Protein AF-A0A134AKA4-F1 (afdb_monomer_lite)

Sequence (185 aa):
TNGDRAFVDNQSTFVVGEGSNLHVGTVENTGAVIGKEGNSTFKIDTYAGKDIQNYDTMTTTGGSIGASLGGKPGITNVGFNQDSRDKQGITRNTVVGDVEITKTEGSPINRDLEKANEVTKDTHRSTNINVESQTIEYATNPGKLKEDIGKAKKEISDVTTAIKESINDRGDDNRNFFGQLREVR

Structure (mmCIF, N/CA/C/O backbone):
data_AF-A0A134AKA4-F1
#
_entry.id   AF-A0A134AKA4-F1
#
loop_
_atom_site.group_PDB
_atom_site.id
_atom_site.type_symbol
_atom_site.label_atom_id
_atom_site.label_alt_id
_atom_site.label_comp_id
_atom_site.label_asym_id
_atom_site.label_entity_id
_atom_site.label_seq_id
_atom_site.pdbx_PDB_ins_code
_atom_site.Cartn_x
_atom_site.Cartn_y
_atom_site.Cartn_z
_atom_site.occupancy
_atom_site.B_iso_or_equiv
_atom_site.auth_seq_id
_atom_site.auth_comp_id
_atom_site.auth_asym_id
_atom_site.auth_atom_id
_atom_site.pdbx_PDB_model_num
ATOM 1 N N . THR A 1 1 ? -19.487 3.075 3.354 1.00 38.50 1 THR A N 1
ATOM 2 C CA . THR A 1 1 ? -19.568 2.438 2.023 1.00 38.50 1 THR A CA 1
ATOM 3 C C . THR A 1 1 ? -18.434 1.438 1.951 1.00 38.50 1 THR A C 1
ATOM 5 O O . THR A 1 1 ? -17.294 1.875 1.969 1.00 38.50 1 THR A O 1
ATOM 8 N N . ASN A 1 2 ? -18.709 0.129 1.966 1.00 36.03 2 ASN A N 1
ATOM 9 C CA . ASN A 1 2 ? -17.683 -0.897 1.719 1.00 36.03 2 ASN A CA 1
ATOM 10 C C . ASN A 1 2 ? -17.416 -0.929 0.214 1.00 36.03 2 ASN A C 1
ATOM 12 O O . ASN A 1 2 ? -18.020 -1.707 -0.515 1.00 36.03 2 ASN A O 1
ATOM 16 N N . GLY A 1 3 ? -16.627 0.031 -0.259 1.00 37.78 3 GLY A N 1
ATOM 17 C CA . GLY A 1 3 ? -16.195 0.074 -1.646 1.00 37.78 3 GLY A CA 1
ATOM 18 C C . GLY A 1 3 ? -14.912 -0.726 -1.791 1.00 37.78 3 GLY A C 1
ATOM 19 O O . GLY A 1 3 ? -13.882 -0.296 -1.278 1.00 37.78 3 GLY A O 1
ATOM 20 N N . ASP A 1 4 ? -14.968 -1.841 -2.516 1.00 42.38 4 ASP A N 1
ATOM 21 C CA . ASP A 1 4 ? -13.785 -2.470 -3.103 1.00 42.38 4 ASP A CA 1
ATOM 22 C C . ASP A 1 4 ? -13.216 -1.518 -4.163 1.00 42.38 4 ASP A C 1
ATOM 24 O O . ASP A 1 4 ? -13.541 -1.588 -5.348 1.00 42.38 4 ASP A O 1
ATOM 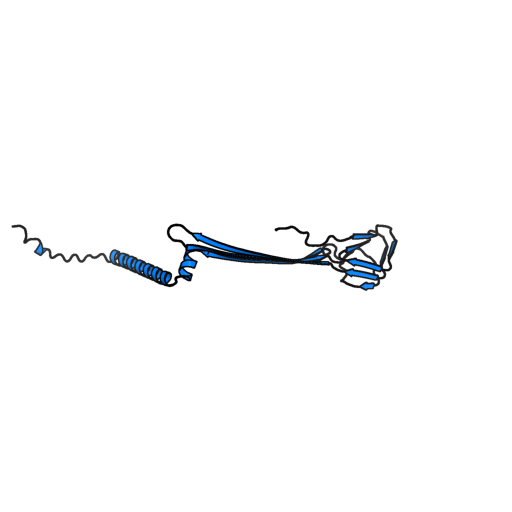28 N N . ARG A 1 5 ? -12.407 -0.551 -3.726 1.00 50.97 5 ARG A N 1
ATOM 29 C CA . ARG A 1 5 ? -11.548 0.219 -4.624 1.00 50.97 5 ARG A CA 1
ATOM 30 C C . ARG A 1 5 ? -10.244 -0.548 -4.787 1.00 50.97 5 ARG A C 1
ATOM 32 O O . ARG A 1 5 ? -9.641 -0.956 -3.794 1.00 50.97 5 ARG A O 1
ATOM 39 N N . ALA A 1 6 ? -9.818 -0.745 -6.034 1.00 52.16 6 ALA A N 1
ATOM 40 C CA . ALA A 1 6 ? -8.478 -1.229 -6.330 1.00 52.16 6 ALA A CA 1
ATOM 41 C C . ALA A 1 6 ? -7.480 -0.313 -5.608 1.00 52.16 6 ALA A C 1
ATOM 43 O O . ALA A 1 6 ? -7.445 0.893 -5.831 1.00 52.16 6 ALA A O 1
ATOM 44 N N . PHE A 1 7 ? -6.762 -0.884 -4.648 1.00 55.44 7 PHE A N 1
ATOM 45 C CA . PHE A 1 7 ? -5.952 -0.137 -3.689 1.00 55.44 7 PHE A CA 1
ATOM 46 C C . PHE A 1 7 ? -4.511 0.107 -4.195 1.00 55.44 7 PHE A C 1
ATOM 48 O O . PHE A 1 7 ? -3.676 0.707 -3.526 1.00 55.44 7 PHE A O 1
ATOM 55 N N . VAL A 1 8 ? -4.230 -0.360 -5.407 1.00 57.66 8 VAL A N 1
ATOM 56 C CA . VAL A 1 8 ? -2.971 -0.217 -6.140 1.00 57.66 8 VAL A CA 1
ATOM 57 C C . VAL A 1 8 ? -3.346 0.241 -7.548 1.00 57.66 8 VAL A C 1
ATOM 59 O O . VAL A 1 8 ? -4.330 -0.257 -8.103 1.00 57.66 8 VAL A O 1
ATOM 62 N N . ASP A 1 9 ? -2.633 1.235 -8.079 1.00 62.75 9 ASP A N 1
ATOM 63 C CA . ASP A 1 9 ? -2.958 1.842 -9.373 1.00 62.75 9 ASP A CA 1
ATOM 64 C C . ASP A 1 9 ? -2.606 0.902 -10.535 1.00 62.75 9 ASP A C 1
ATOM 66 O O . ASP A 1 9 ? -1.676 0.094 -10.461 1.00 62.75 9 ASP A O 1
ATOM 70 N N . ASN A 1 10 ? -3.355 1.008 -11.637 1.00 66.19 10 ASN A N 1
ATOM 71 C CA . ASN A 1 10 ? -3.067 0.241 -12.847 1.00 66.19 10 ASN A CA 1
ATOM 72 C C . ASN A 1 10 ? -1.738 0.700 -13.454 1.00 66.19 10 ASN A C 1
ATOM 74 O O . ASN A 1 10 ? -1.578 1.864 -13.826 1.00 66.19 10 ASN A O 1
ATOM 78 N N . GLN A 1 11 ? -0.799 -0.232 -13.597 1.00 72.75 11 GLN A N 1
ATOM 79 C CA . GLN A 1 11 ? 0.510 0.059 -14.166 1.00 72.75 11 GLN A CA 1
ATOM 80 C C . GLN A 1 11 ? 0.417 0.223 -15.678 1.00 72.75 11 GLN A C 1
ATOM 82 O O . GLN A 1 11 ? -0.211 -0.577 -16.370 1.00 72.75 11 GLN A O 1
ATOM 87 N N . SER A 1 12 ? 1.105 1.233 -16.205 1.00 82.50 12 SER A N 1
ATOM 88 C CA . SER A 1 12 ? 1.444 1.239 -17.627 1.00 82.50 12 SER A CA 1
ATOM 89 C C . SER A 1 12 ? 2.566 0.235 -17.871 1.00 82.50 12 SER A C 1
ATOM 91 O O . SER A 1 12 ? 3.504 0.157 -17.079 1.00 82.50 12 SER A O 1
ATOM 93 N N . THR A 1 13 ? 2.495 -0.513 -18.968 1.00 88.88 13 THR A N 1
ATOM 94 C CA . THR A 1 13 ? 3.528 -1.481 -19.344 1.00 88.88 13 THR A CA 1
ATOM 95 C C . THR A 1 13 ? 4.097 -1.132 -20.711 1.00 88.88 13 THR A C 1
ATOM 97 O O . THR A 1 13 ? 3.347 -0.922 -21.661 1.00 88.88 13 THR A O 1
ATOM 100 N N . PHE A 1 14 ? 5.424 -1.078 -20.813 1.00 92.06 14 PHE A N 1
ATOM 101 C CA . PHE A 1 14 ? 6.139 -0.905 -22.072 1.00 92.06 14 PHE A CA 1
ATOM 102 C C . PHE A 1 14 ? 7.182 -2.008 -22.224 1.00 92.06 14 PHE A C 1
ATOM 104 O O . PHE A 1 14 ? 8.122 -2.090 -21.435 1.00 92.06 14 PHE A O 1
ATOM 111 N N . VAL A 1 15 ? 7.019 -2.852 -23.240 1.00 92.69 15 VAL A N 1
ATOM 112 C CA . VAL A 1 15 ? 7.915 -3.982 -23.491 1.00 92.69 15 VAL A CA 1
ATOM 113 C C . VAL A 1 15 ? 8.423 -3.929 -24.922 1.00 92.69 15 VAL A C 1
ATOM 115 O O . VAL A 1 15 ? 7.646 -3.814 -25.869 1.00 92.69 15 VAL A O 1
ATOM 118 N N . VAL A 1 16 ? 9.743 -4.017 -25.071 1.00 93.44 16 VAL A N 1
ATOM 119 C CA . VAL A 1 16 ? 10.403 -4.178 -26.367 1.00 93.44 16 VAL A CA 1
ATOM 120 C C . VAL A 1 16 ? 10.327 -5.647 -26.773 1.00 93.44 16 VAL A C 1
ATOM 122 O O . VAL A 1 16 ? 10.866 -6.510 -26.084 1.00 93.44 16 VAL A O 1
ATOM 125 N N . GLY A 1 17 ? 9.635 -5.926 -27.878 1.00 91.69 17 GLY A N 1
ATOM 126 C CA . GLY A 1 17 ? 9.415 -7.289 -28.363 1.00 91.69 17 GLY A CA 1
ATOM 127 C C . GLY A 1 17 ? 10.676 -7.956 -28.918 1.00 91.69 17 GLY A C 1
ATOM 128 O O . GLY A 1 17 ? 11.659 -7.293 -29.255 1.00 91.69 17 GLY A O 1
ATOM 129 N N . GLU A 1 18 ? 10.624 -9.279 -29.053 1.00 92.50 18 GLU A N 1
ATOM 130 C CA . GLU A 1 18 ? 11.721 -10.110 -29.562 1.00 92.50 18 GLU A CA 1
ATOM 131 C C . GLU A 1 18 ? 12.301 -9.605 -30.898 1.00 92.50 18 GLU A C 1
ATOM 133 O O . GLU A 1 18 ? 11.594 -9.052 -31.742 1.00 92.50 18 GLU A O 1
ATOM 138 N N . GLY A 1 19 ? 13.618 -9.757 -31.083 1.00 89.88 19 GLY A N 1
ATOM 139 C CA . GLY A 1 19 ? 14.335 -9.331 -32.291 1.00 89.88 19 GLY A CA 1
ATOM 140 C C . GLY A 1 19 ? 14.455 -7.815 -32.482 1.00 89.88 19 GLY A C 1
ATOM 141 O O . GLY A 1 19 ? 15.121 -7.369 -33.418 1.00 89.88 19 GLY A O 1
ATOM 142 N N . SER A 1 20 ? 13.840 -7.014 -31.609 1.00 93.50 20 SER A N 1
ATOM 143 C CA . SER A 1 20 ? 13.882 -5.555 -31.697 1.00 93.50 20 SER A CA 1
ATOM 144 C C . SER A 1 20 ? 15.178 -4.986 -31.131 1.00 93.50 20 SER A C 1
ATOM 146 O O . SER A 1 20 ? 15.799 -5.557 -30.237 1.00 93.50 20 SER A O 1
ATOM 148 N N . ASN A 1 21 ? 15.560 -3.813 -31.629 1.00 94.50 21 ASN A N 1
ATOM 149 C CA . ASN A 1 21 ? 16.669 -3.035 -31.096 1.00 94.50 21 ASN A CA 1
ATOM 150 C C . ASN A 1 21 ? 16.185 -1.614 -30.846 1.00 94.50 21 ASN A C 1
ATOM 152 O O . ASN A 1 21 ? 15.852 -0.898 -31.791 1.00 94.50 21 ASN A O 1
ATOM 156 N N . LEU A 1 22 ? 16.124 -1.223 -29.578 1.00 96.00 22 LEU A N 1
ATOM 157 C CA . LEU A 1 22 ? 15.659 0.092 -29.173 1.00 96.00 22 LEU A CA 1
ATOM 158 C C . LEU A 1 22 ? 16.688 0.756 -28.262 1.00 96.00 22 LEU A C 1
ATOM 160 O O . LEU A 1 22 ? 17.101 0.201 -27.246 1.00 96.00 22 LEU A O 1
ATOM 164 N N . HIS A 1 23 ? 17.066 1.978 -28.613 1.00 97.06 23 HIS A N 1
ATOM 165 C CA . HIS A 1 23 ? 17.865 2.853 -27.766 1.00 97.06 23 HIS A CA 1
ATOM 166 C C . HIS A 1 23 ? 17.084 4.143 -27.555 1.00 97.06 23 HIS A C 1
ATOM 168 O O . HIS A 1 23 ? 16.668 4.790 -28.516 1.00 97.06 23 HIS A O 1
ATOM 174 N N . VAL A 1 24 ? 16.847 4.482 -26.293 1.00 96.19 24 VAL A N 1
ATOM 175 C CA . VAL A 1 24 ? 16.126 5.683 -25.882 1.00 96.19 24 VAL A CA 1
ATOM 176 C C . VAL A 1 24 ? 17.049 6.552 -25.035 1.00 96.19 24 VAL A C 1
ATOM 178 O O . VAL A 1 24 ? 17.712 6.055 -24.129 1.00 96.19 24 VAL A O 1
ATOM 181 N N . GLY A 1 25 ? 17.065 7.859 -25.302 1.00 97.38 25 GLY A N 1
ATOM 182 C CA . GLY A 1 25 ? 17.821 8.812 -24.486 1.00 97.38 25 GLY A CA 1
ATOM 183 C C . GLY A 1 25 ? 17.257 8.909 -23.067 1.00 97.38 25 GLY A C 1
ATOM 184 O O . GLY A 1 25 ? 17.924 8.549 -22.103 1.00 97.38 25 GLY A O 1
ATOM 185 N N . THR A 1 26 ? 15.997 9.326 -22.932 1.00 95.50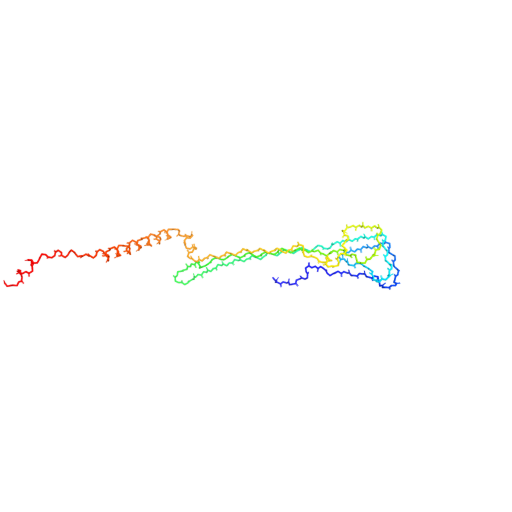 26 THR A N 1
ATOM 186 C CA . THR A 1 26 ? 15.359 9.493 -21.618 1.00 95.50 26 THR A CA 1
ATOM 187 C C . THR A 1 26 ? 14.026 8.767 -21.549 1.00 95.50 26 THR A C 1
ATOM 189 O O . THR A 1 26 ? 13.194 8.899 -22.446 1.00 95.50 26 THR A O 1
ATOM 192 N N . VAL A 1 27 ? 13.814 8.033 -20.460 1.00 94.25 27 VAL A N 1
ATOM 193 C CA . VAL A 1 27 ? 12.538 7.412 -20.110 1.00 94.25 27 VAL A CA 1
ATOM 194 C C . VAL A 1 27 ? 12.098 7.941 -18.754 1.00 94.25 27 VAL A C 1
ATOM 196 O O . VAL A 1 27 ? 12.756 7.684 -17.750 1.00 94.25 27 VAL A O 1
ATOM 199 N N . GLU A 1 28 ? 10.976 8.658 -18.726 1.00 93.88 28 GLU A N 1
ATOM 200 C CA . GLU A 1 28 ? 10.349 9.137 -17.494 1.00 93.88 28 GLU A CA 1
ATOM 201 C C . GLU A 1 28 ? 9.000 8.449 -17.301 1.00 93.88 28 GLU A C 1
ATOM 203 O O . GLU A 1 28 ? 8.174 8.420 -18.216 1.00 93.88 28 GLU A O 1
ATOM 208 N N . ASN A 1 29 ? 8.766 7.874 -16.124 1.00 89.75 29 ASN A N 1
ATOM 209 C CA . ASN A 1 29 ? 7.521 7.169 -15.841 1.00 89.75 29 ASN A CA 1
ATOM 210 C C . ASN A 1 29 ? 7.124 7.239 -14.361 1.00 89.75 29 ASN A C 1
ATOM 212 O O . ASN A 1 29 ? 7.873 7.672 -13.484 1.00 89.75 29 ASN A O 1
ATOM 216 N N . THR A 1 30 ? 5.890 6.837 -14.072 1.00 89.38 30 THR A N 1
ATOM 217 C CA . THR A 1 30 ? 5.345 6.789 -12.713 1.00 89.38 30 THR A CA 1
ATOM 218 C C . THR A 1 30 ? 4.513 5.519 -12.569 1.00 89.38 30 THR A C 1
ATOM 220 O O . THR A 1 30 ? 3.572 5.318 -13.330 1.00 89.38 30 THR A O 1
ATOM 223 N N . GLY A 1 31 ? 4.910 4.631 -11.655 1.00 85.31 31 GLY A N 1
ATOM 224 C CA . GLY A 1 31 ? 4.227 3.368 -11.375 1.00 85.31 31 GLY A CA 1
ATOM 225 C C . GLY A 1 31 ? 4.117 2.416 -12.571 1.00 85.31 31 GLY A C 1
ATOM 226 O O . GLY A 1 31 ? 3.102 1.746 -12.719 1.00 85.31 31 GLY A O 1
ATOM 227 N N . ALA A 1 32 ? 5.121 2.369 -13.449 1.00 90.88 32 ALA A N 1
ATOM 228 C CA . ALA A 1 32 ? 5.071 1.587 -14.686 1.00 90.88 32 ALA A CA 1
ATOM 229 C C . ALA A 1 32 ? 6.051 0.406 -14.695 1.00 90.88 32 ALA A C 1
ATOM 231 O O . ALA A 1 32 ? 7.068 0.416 -13.997 1.00 90.88 32 ALA A O 1
ATOM 232 N N . VAL A 1 33 ? 5.749 -0.588 -15.532 1.00 93.62 33 VAL A N 1
ATOM 233 C CA . VAL A 1 33 ? 6.617 -1.727 -15.842 1.00 93.62 33 VAL A CA 1
ATOM 234 C C . VAL A 1 33 ? 7.280 -1.491 -17.196 1.00 93.62 33 VAL A C 1
ATOM 236 O O . VAL A 1 33 ? 6.595 -1.288 -18.196 1.00 93.62 33 VAL A O 1
ATOM 239 N N . ILE A 1 34 ? 8.606 -1.527 -17.249 1.00 94.88 34 ILE A N 1
ATOM 240 C CA . ILE A 1 34 ? 9.384 -1.377 -18.481 1.00 94.88 34 ILE A CA 1
ATOM 241 C C . ILE A 1 34 ? 10.243 -2.614 -18.691 1.00 94.88 34 ILE A C 1
ATOM 243 O O . ILE A 1 34 ? 10.827 -3.130 -17.748 1.00 94.88 34 ILE A O 1
ATOM 247 N N . GLY A 1 35 ? 10.336 -3.126 -19.910 1.00 94.75 35 GLY A N 1
ATOM 248 C CA . GLY A 1 35 ? 11.129 -4.325 -20.122 1.00 94.75 35 GLY A CA 1
ATOM 249 C C . GLY A 1 35 ? 11.405 -4.673 -21.563 1.00 94.75 35 GLY A C 1
ATOM 250 O O . GLY A 1 35 ? 11.094 -3.917 -22.485 1.00 94.75 35 GLY A O 1
ATOM 251 N N . LYS A 1 36 ? 12.011 -5.841 -21.738 1.00 94.62 36 LYS A N 1
ATOM 252 C CA . LYS A 1 36 ? 12.271 -6.426 -23.046 1.00 94.62 36 LYS A CA 1
ATOM 253 C C . LYS A 1 36 ? 12.045 -7.932 -23.031 1.00 94.62 36 LYS A C 1
ATOM 255 O O . LYS A 1 36 ? 12.203 -8.571 -21.992 1.00 94.62 36 LYS A O 1
ATOM 260 N N . GLU A 1 37 ? 11.719 -8.478 -24.193 1.00 92.00 37 GLU A N 1
ATOM 261 C CA . GLU A 1 37 ? 11.483 -9.903 -24.410 1.00 92.00 37 GLU A CA 1
ATOM 262 C C . GLU A 1 37 ? 12.487 -10.504 -25.395 1.00 92.00 37 GLU A C 1
ATOM 264 O O . GLU A 1 37 ? 13.001 -9.834 -26.296 1.00 92.00 37 GLU A O 1
ATOM 269 N N . GLY A 1 38 ? 12.752 -11.800 -25.228 1.00 90.62 38 GLY A N 1
ATOM 270 C CA . GLY A 1 38 ? 13.620 -12.567 -26.115 1.00 90.62 38 GLY A CA 1
ATOM 271 C C . GLY A 1 38 ? 15.030 -11.982 -26.247 1.00 90.62 38 GLY A C 1
ATOM 272 O O . GLY A 1 38 ? 15.606 -11.435 -25.306 1.00 90.62 38 GLY A O 1
ATOM 273 N N . ASN A 1 39 ? 15.593 -12.096 -27.445 1.00 89.81 39 ASN A N 1
ATOM 274 C CA . ASN A 1 39 ? 16.946 -11.641 -27.779 1.00 89.81 39 ASN A CA 1
ATOM 275 C C . ASN A 1 39 ? 17.039 -10.146 -28.143 1.00 89.81 39 ASN A C 1
ATOM 277 O O . ASN A 1 39 ? 18.027 -9.723 -28.744 1.00 89.81 39 ASN A O 1
ATOM 281 N N . SER A 1 40 ? 16.012 -9.356 -27.827 1.00 92.81 40 SER A N 1
ATOM 282 C CA . SER A 1 40 ? 15.989 -7.930 -28.142 1.00 92.81 40 SER A CA 1
ATOM 283 C C . SER A 1 40 ? 17.067 -7.151 -27.384 1.00 92.81 40 SER A C 1
ATOM 285 O O . SER A 1 40 ? 17.541 -7.572 -26.321 1.00 92.81 40 SER A O 1
ATOM 287 N N . THR A 1 41 ? 17.436 -5.986 -27.917 1.00 94.94 41 THR A N 1
ATOM 288 C CA . THR A 1 41 ? 18.239 -4.995 -27.198 1.00 94.94 41 THR A CA 1
ATOM 289 C C . THR A 1 41 ? 17.367 -3.817 -26.797 1.00 94.94 41 THR A C 1
ATOM 291 O O . THR A 1 41 ? 16.600 -3.278 -27.598 1.00 94.94 41 THR A O 1
ATOM 294 N N . PHE A 1 42 ? 17.483 -3.416 -25.535 1.00 97.19 42 PHE A N 1
ATOM 295 C CA . PHE A 1 42 ? 16.827 -2.225 -25.028 1.00 97.19 42 PHE A CA 1
ATOM 296 C C . PHE A 1 42 ? 17.799 -1.457 -24.141 1.00 97.19 42 PHE A C 1
ATOM 298 O O . PHE A 1 42 ? 18.179 -1.938 -23.072 1.00 97.19 42 PHE A O 1
ATOM 305 N N . LYS A 1 43 ? 18.217 -0.285 -24.622 1.00 97.56 43 LYS A N 1
ATOM 306 C CA . LYS A 1 43 ? 19.134 0.622 -23.934 1.00 97.56 43 LYS A CA 1
ATOM 307 C C . LYS A 1 43 ? 18.439 1.927 -23.579 1.00 97.56 43 LYS A C 1
ATOM 309 O O . LYS A 1 43 ? 17.721 2.490 -24.408 1.00 97.56 43 LYS A O 1
ATOM 314 N N . ILE A 1 44 ? 18.683 2.412 -22.371 1.00 97.62 44 ILE A N 1
ATOM 315 C CA . ILE A 1 44 ? 18.172 3.681 -21.860 1.00 97.62 44 ILE A CA 1
ATOM 316 C C . ILE A 1 44 ? 19.349 4.474 -21.289 1.00 97.62 44 ILE A C 1
ATOM 318 O O . ILE A 1 44 ? 20.020 4.004 -20.366 1.00 97.62 44 ILE A O 1
ATOM 322 N N . ASP A 1 45 ? 19.594 5.686 -21.790 1.00 98.06 45 ASP A N 1
ATOM 323 C CA . ASP A 1 45 ? 20.680 6.507 -21.238 1.00 98.06 45 ASP A CA 1
ATOM 324 C C . ASP A 1 45 ? 20.303 7.040 -19.853 1.00 98.06 45 ASP A C 1
ATOM 326 O O . ASP A 1 45 ? 21.081 6.925 -18.908 1.00 98.06 45 ASP A O 1
ATOM 330 N N . THR A 1 46 ? 19.095 7.587 -19.711 1.00 97.06 46 THR A N 1
ATOM 331 C CA . THR A 1 46 ? 18.565 8.103 -18.444 1.00 97.06 46 THR A CA 1
ATOM 332 C C . THR A 1 46 ? 17.169 7.563 -18.167 1.00 97.06 46 THR A C 1
ATOM 334 O O . THR A 1 46 ? 16.230 7.795 -18.924 1.00 97.06 46 THR A O 1
ATOM 337 N N . TYR A 1 47 ? 17.020 6.863 -17.050 1.00 96.12 47 TYR A N 1
ATOM 338 C CA . TYR A 1 47 ? 15.743 6.376 -16.546 1.00 96.12 47 TYR A CA 1
ATOM 339 C C . TYR A 1 47 ? 15.340 7.167 -15.299 1.00 96.12 47 TYR A C 1
ATOM 341 O O . TYR A 1 47 ? 16.041 7.108 -14.289 1.00 96.12 47 TYR A O 1
ATOM 349 N N . ALA A 1 48 ? 14.212 7.872 -15.347 1.00 95.88 48 ALA A N 1
ATOM 350 C CA . ALA A 1 48 ? 13.659 8.626 -14.226 1.00 95.88 48 ALA A CA 1
ATOM 351 C C . ALA A 1 48 ? 12.290 8.057 -13.820 1.00 95.88 48 ALA A C 1
ATOM 353 O O . ALA A 1 48 ? 11.250 8.424 -14.371 1.00 95.88 48 ALA A O 1
ATOM 354 N N . GLY A 1 49 ? 12.297 7.139 -12.853 1.00 93.06 49 GLY A N 1
ATOM 355 C CA . GLY A 1 49 ? 11.089 6.469 -12.374 1.00 93.06 49 GLY A CA 1
ATOM 356 C C . GLY A 1 49 ? 10.567 7.043 -11.064 1.00 93.06 49 GLY A C 1
ATOM 357 O O . GLY A 1 49 ? 11.333 7.518 -10.224 1.00 93.06 49 GLY A O 1
ATOM 358 N N . LYS A 1 50 ? 9.249 6.999 -10.872 1.00 92.75 50 LYS A N 1
ATOM 359 C CA . LYS A 1 50 ? 8.604 7.308 -9.589 1.00 92.75 50 LYS A CA 1
ATOM 360 C C . LYS A 1 50 ? 7.658 6.191 -9.182 1.00 92.75 50 LYS A C 1
ATOM 362 O O . LYS A 1 50 ? 6.888 5.707 -10.010 1.00 92.75 50 LYS A O 1
ATOM 367 N N . ASP A 1 51 ? 7.668 5.843 -7.905 1.00 91.19 51 ASP A N 1
ATOM 368 C CA . ASP A 1 51 ? 6.643 4.982 -7.325 1.00 91.19 51 ASP A CA 1
ATOM 369 C C . ASP A 1 51 ? 5.345 5.777 -7.101 1.00 91.19 51 ASP A C 1
ATOM 371 O O . ASP A 1 51 ? 5.379 6.984 -6.842 1.00 91.19 51 ASP A O 1
ATOM 375 N N . ILE A 1 52 ? 4.197 5.100 -7.159 1.00 89.00 52 ILE A N 1
ATOM 376 C CA . ILE A 1 52 ? 2.916 5.655 -6.709 1.00 89.00 52 ILE A CA 1
ATOM 377 C C . ILE A 1 52 ? 2.608 5.071 -5.340 1.00 89.00 52 ILE A C 1
ATOM 379 O O . ILE A 1 52 ? 2.609 3.856 -5.169 1.00 89.00 52 ILE A O 1
ATOM 383 N N . GLN A 1 53 ? 2.341 5.931 -4.363 1.00 86.94 53 GLN A N 1
ATOM 384 C CA . GLN A 1 53 ? 1.967 5.510 -3.018 1.00 86.94 53 GLN A CA 1
ATOM 385 C C . GLN A 1 53 ? 0.484 5.801 -2.795 1.00 86.94 53 GLN A C 1
ATOM 387 O O . GLN A 1 53 ? 0.045 6.940 -2.950 1.00 86.94 53 GLN A O 1
ATOM 392 N N . ASN A 1 54 ? -0.273 4.774 -2.421 1.00 80.50 54 ASN A N 1
ATOM 393 C CA . ASN A 1 54 ? -1.691 4.867 -2.114 1.00 80.50 54 ASN A CA 1
ATOM 394 C C . ASN A 1 54 ? -1.899 4.715 -0.603 1.00 80.50 54 ASN A C 1
ATOM 396 O O . ASN A 1 54 ? -1.396 3.777 0.018 1.00 80.50 54 ASN A O 1
ATOM 400 N N . TYR A 1 55 ? -2.630 5.653 -0.011 1.00 82.19 55 TYR A N 1
ATOM 401 C CA . TYR A 1 55 ? -2.922 5.706 1.415 1.00 82.19 55 TYR A CA 1
ATOM 402 C C . TYR A 1 55 ? -4.434 5.821 1.594 1.00 82.19 55 TYR A C 1
ATOM 404 O O . TYR A 1 55 ? -5.026 6.808 1.162 1.00 82.19 55 TYR A O 1
ATOM 412 N N . ASP A 1 56 ? -5.048 4.843 2.259 1.00 72.94 56 ASP A N 1
ATOM 413 C CA . ASP A 1 56 ? -6.466 4.881 2.617 1.00 72.94 56 ASP A CA 1
ATOM 414 C C . ASP A 1 56 ? -6.626 4.623 4.115 1.00 72.94 56 ASP A C 1
ATOM 416 O O . ASP A 1 56 ? -6.220 3.584 4.637 1.00 72.94 56 ASP A O 1
ATOM 420 N N . THR A 1 57 ? -7.218 5.585 4.813 1.00 74.00 57 THR A N 1
ATOM 421 C CA . THR A 1 57 ? -7.573 5.471 6.228 1.00 74.00 57 THR A CA 1
ATOM 422 C C . THR A 1 57 ? -9.067 5.715 6.348 1.00 74.00 57 THR A C 1
ATOM 424 O O . THR A 1 57 ? -9.556 6.809 6.064 1.00 74.00 57 THR A O 1
ATOM 427 N N . MET A 1 58 ? -9.798 4.707 6.820 1.00 72.62 58 MET A N 1
ATOM 428 C CA . MET A 1 58 ? -11.236 4.779 7.055 1.00 72.62 58 MET A CA 1
ATOM 429 C C . MET A 1 58 ? -11.528 4.523 8.530 1.00 72.62 58 MET A C 1
ATOM 431 O O . MET A 1 58 ? -11.091 3.526 9.093 1.00 72.62 58 MET A O 1
ATOM 435 N N . THR A 1 59 ? -12.294 5.411 9.163 1.00 78.50 59 THR A N 1
ATOM 436 C CA . THR A 1 59 ? -12.790 5.224 10.534 1.00 78.50 59 THR A CA 1
ATOM 437 C C . THR A 1 59 ? -14.304 5.386 10.550 1.00 78.50 59 THR A C 1
ATOM 439 O O . THR A 1 59 ? -14.828 6.404 10.105 1.00 78.50 59 THR A O 1
ATOM 442 N N . THR A 1 60 ? -14.999 4.382 11.070 1.00 78.62 60 THR A N 1
ATOM 443 C CA . THR A 1 60 ? -16.443 4.360 11.298 1.00 78.62 60 THR A CA 1
ATOM 444 C C . THR A 1 60 ? -16.693 4.407 12.798 1.00 78.62 60 THR A C 1
ATOM 446 O O . THR A 1 60 ? -16.212 3.549 13.527 1.00 78.62 60 THR A O 1
ATOM 449 N N . THR A 1 61 ? -17.468 5.382 13.267 1.00 83.44 61 THR A N 1
ATOM 450 C CA . THR A 1 61 ? -17.882 5.470 14.673 1.00 83.44 61 THR A CA 1
ATOM 451 C C . THR A 1 61 ? -19.402 5.457 14.744 1.00 83.44 61 THR A C 1
ATOM 453 O O . THR A 1 61 ? -20.066 6.207 14.030 1.00 83.44 61 THR A O 1
ATOM 456 N N . GLY A 1 62 ? -19.955 4.612 15.606 1.00 80.88 62 GLY A N 1
ATOM 457 C CA . GLY A 1 62 ? -21.380 4.483 15.870 1.00 80.88 62 GLY A CA 1
ATOM 458 C C . GLY A 1 62 ? -21.655 4.460 17.369 1.00 80.88 62 GLY A C 1
ATOM 459 O O . GLY A 1 62 ? -20.886 3.911 18.151 1.00 80.88 62 GLY A O 1
ATOM 460 N N . GLY A 1 63 ? -22.769 5.059 17.772 1.00 84.00 63 GLY A N 1
ATOM 461 C CA . GLY A 1 63 ? -23.284 4.977 19.134 1.00 84.00 63 GLY A CA 1
ATOM 462 C C . GLY A 1 63 ? -24.746 4.558 19.113 1.00 84.00 63 GLY A C 1
ATOM 463 O O . GLY A 1 63 ? -25.472 4.882 18.172 1.00 84.00 63 GLY A O 1
ATOM 464 N N . SER A 1 64 ? -25.181 3.847 20.145 1.00 81.75 64 SER A N 1
ATOM 465 C CA . SER A 1 64 ? -26.575 3.456 20.336 1.00 81.75 64 SER A CA 1
ATOM 466 C C . SER A 1 64 ? -27.011 3.727 21.768 1.00 81.75 64 SER A C 1
ATOM 468 O O . SER A 1 64 ? -26.245 3.553 22.710 1.00 81.75 64 SER A O 1
ATOM 470 N N . ILE A 1 65 ? -28.262 4.141 21.937 1.00 82.19 65 ILE A N 1
ATOM 471 C CA . ILE A 1 65 ? -28.900 4.261 23.247 1.00 82.19 65 ILE A CA 1
ATOM 472 C C . ILE A 1 65 ? -30.249 3.560 23.145 1.00 82.19 65 ILE A C 1
ATOM 474 O O . ILE A 1 65 ? -31.093 3.945 22.336 1.00 82.19 65 ILE A O 1
ATOM 478 N N . GLY A 1 66 ? -30.445 2.525 23.953 1.00 81.25 66 GLY A N 1
ATOM 479 C CA . GLY A 1 66 ? -31.739 1.885 24.147 1.00 81.25 66 GLY A CA 1
ATOM 480 C C . GLY A 1 66 ? -32.490 2.549 25.294 1.00 81.25 66 GLY A C 1
ATOM 481 O O . GLY A 1 66 ? -31.913 2.774 26.358 1.00 81.25 66 GLY A O 1
ATOM 482 N N . ALA A 1 67 ? -33.776 2.839 25.105 1.00 80.50 67 ALA A N 1
ATOM 483 C CA . ALA A 1 67 ? -34.642 3.383 26.146 1.00 80.50 67 ALA A CA 1
ATOM 484 C C . ALA A 1 67 ? -35.999 2.668 26.161 1.00 80.50 67 ALA A C 1
ATOM 486 O O . ALA A 1 67 ? -36.575 2.379 25.114 1.00 80.50 67 ALA A O 1
ATOM 487 N N . SER A 1 68 ? -36.522 2.418 27.360 1.00 80.38 68 SER A N 1
ATOM 488 C CA . SER A 1 68 ? -37.897 1.974 27.588 1.00 80.38 68 SER A CA 1
ATOM 489 C C . SER A 1 68 ? -38.752 3.173 27.990 1.00 80.38 68 SER A C 1
ATOM 491 O O . SER A 1 68 ? -38.331 3.970 28.827 1.00 80.38 68 SER A O 1
ATOM 493 N N . LEU A 1 69 ? -39.948 3.300 27.406 1.00 77.88 69 LEU A N 1
ATOM 494 C CA . LEU A 1 69 ? -40.920 4.366 27.705 1.00 77.88 69 LEU A CA 1
ATOM 495 C C . LEU A 1 69 ? -42.199 3.848 28.389 1.00 77.88 69 LEU A C 1
ATOM 497 O O . LEU A 1 69 ? -43.074 4.636 28.737 1.00 77.88 69 LEU A O 1
ATOM 501 N N . GLY A 1 70 ? -42.328 2.534 28.590 1.00 65.62 70 GLY A N 1
ATOM 502 C CA . GLY A 1 70 ? -43.480 1.929 29.262 1.00 65.62 70 GLY A CA 1
ATOM 503 C C . GLY A 1 70 ? -43.232 1.722 30.757 1.00 65.62 70 GLY A C 1
ATOM 504 O O . GLY A 1 70 ? -42.137 1.319 31.133 1.00 65.62 70 GLY A O 1
ATOM 505 N N . GLY A 1 71 ? -44.247 1.949 31.603 1.00 70.94 71 GLY A N 1
ATOM 506 C CA . GLY A 1 71 ? -44.296 1.599 33.037 1.00 70.94 71 GLY A CA 1
ATOM 507 C C . GLY A 1 71 ? -43.279 2.304 33.951 1.00 70.94 71 GLY A C 1
ATOM 508 O O . GLY A 1 71 ? -43.663 3.016 34.874 1.00 70.94 71 GLY A O 1
ATOM 509 N N . LYS A 1 72 ? -41.984 2.110 33.696 1.00 73.75 72 LYS A N 1
ATOM 510 C CA . LYS A 1 72 ? -40.846 2.794 34.316 1.00 73.75 72 LYS A CA 1
ATOM 511 C C . LYS A 1 72 ? -39.884 3.234 33.208 1.00 73.75 72 LYS A C 1
ATOM 513 O O . LYS A 1 72 ? -39.107 2.406 32.729 1.00 73.75 72 LYS A O 1
ATOM 518 N N . PRO A 1 73 ? -39.941 4.506 32.785 1.00 78.19 73 PRO A N 1
ATOM 519 C CA . PRO A 1 73 ? -39.021 5.026 31.787 1.00 78.19 73 PRO A CA 1
ATOM 520 C C . PRO A 1 73 ? -37.562 4.870 32.236 1.00 78.19 73 PRO A C 1
ATOM 522 O O . PRO A 1 73 ? -37.243 5.167 33.388 1.00 78.19 73 PRO A O 1
ATOM 525 N N . GLY A 1 74 ? -36.677 4.412 31.351 1.00 80.75 74 GLY A N 1
ATOM 526 C CA . GLY A 1 74 ? -35.272 4.190 31.702 1.00 80.75 74 GLY A CA 1
ATOM 527 C C . GLY A 1 74 ? -34.396 3.762 30.528 1.00 80.75 74 GLY A C 1
ATOM 528 O O . GLY A 1 74 ? -34.896 3.273 29.516 1.00 80.75 74 GLY A O 1
ATOM 529 N N . ILE A 1 75 ? -33.081 3.950 30.666 1.00 81.94 75 ILE A N 1
ATOM 530 C CA . ILE A 1 75 ? -32.095 3.506 29.673 1.00 81.94 75 ILE A CA 1
ATOM 531 C C . ILE A 1 75 ? -31.895 1.995 29.817 1.00 81.94 75 ILE A C 1
ATOM 533 O O . ILE A 1 75 ? -31.592 1.500 30.901 1.00 81.94 75 ILE A O 1
ATOM 537 N N . THR A 1 76 ? -32.066 1.264 28.719 1.00 84.12 76 THR A N 1
ATOM 538 C CA . THR A 1 76 ? -31.943 -0.199 28.678 1.00 84.12 76 THR A CA 1
ATOM 539 C C . THR A 1 76 ? -30.579 -0.661 28.177 1.00 84.12 76 THR A C 1
ATOM 541 O O . THR A 1 76 ? -30.149 -1.759 28.518 1.00 84.12 76 THR A O 1
ATOM 544 N N . ASN A 1 77 ? -29.900 0.152 27.365 1.00 84.44 77 ASN A N 1
ATOM 545 C CA . ASN A 1 77 ? -28.515 -0.079 26.969 1.00 84.44 77 ASN A CA 1
ATOM 546 C C . ASN A 1 77 ? -27.845 1.211 26.485 1.00 84.44 77 ASN A C 1
ATOM 548 O O . ASN A 1 77 ? -28.519 2.148 26.052 1.00 84.44 77 ASN A O 1
ATOM 552 N N . VAL A 1 78 ? -26.516 1.224 26.520 1.00 85.56 78 VAL A N 1
ATOM 553 C CA . VAL A 1 78 ? -25.685 2.192 25.800 1.00 85.56 78 VAL A CA 1
ATOM 554 C C . VAL A 1 78 ? -24.606 1.417 25.060 1.00 85.56 78 VAL A C 1
ATOM 556 O O . VAL A 1 78 ? -23.872 0.641 25.668 1.00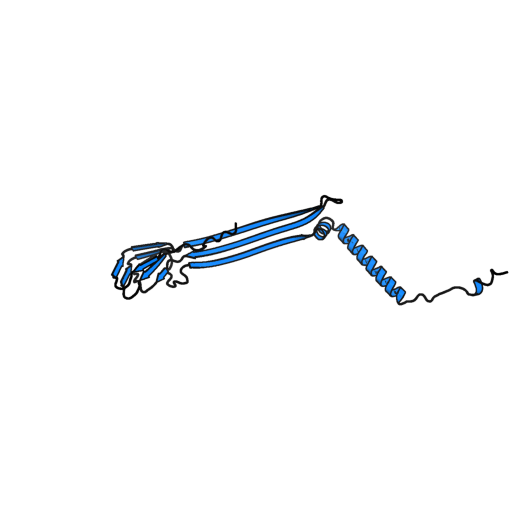 85.56 78 VAL A O 1
ATOM 559 N N . GLY A 1 79 ? -24.511 1.632 23.755 1.00 85.62 79 GLY A N 1
ATOM 560 C CA . GLY A 1 79 ? -23.514 1.026 22.889 1.00 85.62 79 GLY A CA 1
ATOM 561 C C . GLY A 1 79 ? -22.616 2.079 22.256 1.00 85.62 79 GLY A C 1
ATOM 562 O O . GLY A 1 79 ? -23.055 3.174 21.903 1.00 85.62 79 GLY A O 1
ATOM 563 N N . PHE A 1 80 ? -21.350 1.732 22.095 1.00 88.31 80 PHE A N 1
ATOM 564 C CA . PHE A 1 80 ? -20.360 2.484 21.346 1.00 88.31 80 PHE A CA 1
ATOM 565 C C . PHE A 1 80 ? -19.546 1.500 20.510 1.00 88.31 80 PHE A C 1
ATOM 567 O O . PHE A 1 80 ? -19.010 0.525 21.033 1.00 88.31 80 PHE A O 1
ATOM 574 N N . ASN A 1 81 ? -19.451 1.752 19.214 1.00 83.94 81 ASN A N 1
ATOM 575 C CA . ASN A 1 81 ? -18.642 0.982 18.286 1.00 83.94 81 ASN A CA 1
ATOM 576 C C . ASN A 1 81 ? -17.750 1.946 17.509 1.00 83.94 81 ASN A C 1
ATOM 578 O O . ASN A 1 81 ? -18.231 2.918 16.929 1.00 83.94 81 ASN A O 1
ATOM 582 N N . GLN A 1 82 ? -16.457 1.674 17.482 1.00 86.81 82 GLN A N 1
ATOM 583 C CA . GLN A 1 82 ? -15.521 2.333 16.599 1.00 86.81 82 GLN A CA 1
ATOM 584 C C . GLN A 1 82 ? -14.748 1.277 15.831 1.00 86.81 82 GLN A C 1
ATOM 586 O O . GLN A 1 82 ? -14.076 0.445 16.429 1.00 86.81 82 GLN A O 1
ATOM 591 N N . ASP A 1 83 ? -14.800 1.356 14.513 1.00 85.50 83 ASP A N 1
ATOM 592 C CA . ASP A 1 83 ? -14.094 0.463 13.616 1.00 85.50 83 ASP A CA 1
ATOM 593 C C . ASP A 1 83 ? -13.199 1.270 12.681 1.00 85.50 83 ASP A C 1
ATOM 595 O O . ASP A 1 83 ? -13.642 2.227 12.048 1.00 85.50 83 ASP A O 1
ATOM 599 N N . SER A 1 84 ? -11.920 0.933 12.617 1.00 84.25 84 SER A N 1
ATOM 600 C CA . SER A 1 84 ? -10.919 1.667 11.854 1.00 84.25 84 SER A CA 1
ATOM 601 C C . SER A 1 84 ? -10.071 0.717 11.025 1.00 84.25 84 SER A C 1
ATOM 603 O O . SER A 1 84 ? -9.692 -0.375 11.463 1.00 84.25 84 SER A O 1
ATOM 605 N N . ARG A 1 85 ? -9.766 1.142 9.803 1.00 84.62 85 ARG A N 1
ATOM 606 C CA . ARG A 1 85 ? -8.907 0.426 8.874 1.00 84.62 85 ARG A CA 1
ATOM 607 C C . ARG A 1 85 ? -7.927 1.390 8.229 1.00 84.62 85 ARG A C 1
ATOM 609 O O . ARG A 1 85 ? -8.334 2.366 7.607 1.00 84.62 85 ARG A O 1
ATOM 616 N N . ASP A 1 86 ? -6.650 1.062 8.352 1.00 83.88 86 ASP A N 1
ATOM 617 C CA . ASP A 1 86 ? -5.550 1.741 7.683 1.00 83.88 86 ASP A CA 1
ATOM 618 C C . ASP A 1 86 ? -4.950 0.805 6.643 1.00 83.88 86 ASP A C 1
ATOM 620 O O . ASP A 1 86 ? -4.399 -0.241 6.998 1.00 83.88 86 ASP A O 1
ATOM 624 N N . LYS A 1 87 ? -4.977 1.211 5.379 1.00 86.06 87 LYS A N 1
ATOM 625 C CA . LYS A 1 87 ? -4.340 0.494 4.284 1.00 86.06 87 LYS A CA 1
ATOM 626 C C . LYS A 1 87 ? -3.326 1.399 3.582 1.00 86.06 87 LYS A C 1
ATOM 628 O O . LYS A 1 87 ? -3.587 2.577 3.352 1.00 86.06 87 LYS A O 1
ATOM 633 N N . GLN A 1 88 ? -2.144 0.867 3.277 1.00 85.88 88 GLN A N 1
ATOM 634 C CA . GLN A 1 88 ? -1.083 1.549 2.518 1.00 85.88 88 GLN A CA 1
ATOM 635 C C . GLN A 1 88 ? -0.548 0.624 1.440 1.00 85.88 88 GLN A C 1
ATOM 637 O O . GLN A 1 88 ? -0.406 -0.578 1.671 1.00 85.88 88 GLN A O 1
ATOM 642 N N . GLY A 1 89 ? -0.336 1.165 0.248 1.00 88.44 89 GLY A N 1
ATOM 643 C CA . GLY A 1 89 ? 0.017 0.412 -0.943 1.00 88.44 89 GLY A CA 1
ATOM 644 C C . GLY A 1 89 ? 1.016 1.180 -1.783 1.00 88.44 89 GLY A C 1
ATOM 645 O O . GLY A 1 89 ? 1.090 2.407 -1.716 1.00 88.44 89 GLY A O 1
ATOM 646 N N . ILE A 1 90 ? 1.809 0.455 -2.556 1.00 89.00 90 ILE A N 1
ATOM 647 C CA . ILE A 1 90 ? 2.808 1.027 -3.441 1.00 89.00 90 ILE A CA 1
ATOM 648 C C . ILE A 1 90 ? 2.767 0.329 -4.794 1.00 89.00 90 ILE A C 1
ATOM 650 O O . ILE A 1 90 ? 2.829 -0.895 -4.885 1.00 89.00 90 ILE A O 1
ATOM 654 N N . THR A 1 91 ? 2.686 1.130 -5.846 1.00 90.88 91 THR A N 1
ATOM 655 C CA . THR A 1 91 ? 2.940 0.719 -7.221 1.00 90.88 91 THR A CA 1
ATOM 656 C C . THR A 1 91 ? 4.360 1.140 -7.573 1.00 90.88 91 THR A C 1
ATOM 658 O O . THR A 1 91 ? 4.646 2.332 -7.710 1.00 90.88 91 THR A O 1
ATOM 661 N N . ARG A 1 92 ? 5.265 0.171 -7.701 1.00 91.75 92 ARG A N 1
ATOM 662 C CA . ARG A 1 92 ? 6.691 0.422 -7.925 1.00 91.75 92 ARG A CA 1
ATOM 663 C C . ARG A 1 92 ? 7.020 0.595 -9.399 1.00 91.75 92 ARG A C 1
ATOM 665 O O . ARG A 1 92 ? 6.515 -0.157 -10.238 1.00 91.75 92 ARG A O 1
ATOM 672 N N . ASN A 1 93 ? 7.946 1.495 -9.725 1.00 92.38 93 ASN A N 1
ATOM 673 C CA . ASN A 1 93 ? 8.534 1.504 -11.062 1.00 92.38 93 ASN A CA 1
ATOM 674 C C . ASN A 1 93 ? 9.415 0.261 -11.259 1.00 92.38 93 ASN A C 1
ATOM 676 O O . ASN A 1 93 ? 10.445 0.077 -10.606 1.00 92.38 93 ASN A O 1
ATOM 680 N N . THR A 1 94 ? 8.999 -0.613 -12.164 1.00 94.56 94 THR A N 1
ATOM 681 C CA . THR A 1 94 ? 9.563 -1.955 -12.296 1.00 94.56 94 THR A CA 1
ATOM 682 C C . THR A 1 94 ? 10.240 -2.102 -13.645 1.00 94.56 94 THR A C 1
ATOM 684 O O . THR A 1 94 ? 9.657 -1.744 -14.662 1.00 94.56 94 THR A O 1
ATOM 687 N N . VAL A 1 95 ? 11.463 -2.631 -13.669 1.00 95.56 95 VAL A N 1
ATOM 688 C CA . VAL A 1 95 ? 12.158 -2.948 -14.917 1.00 95.56 95 VAL A CA 1
ATOM 689 C C . VAL A 1 95 ? 12.455 -4.439 -14.998 1.00 95.56 95 VAL A C 1
ATOM 691 O O . VAL A 1 95 ? 13.220 -4.962 -14.188 1.00 95.56 95 VAL A O 1
ATOM 694 N N . VAL A 1 96 ? 11.883 -5.115 -15.992 1.00 94.25 96 VAL A N 1
ATOM 695 C CA . VAL A 1 96 ? 12.011 -6.563 -16.207 1.00 94.25 96 VAL A CA 1
ATOM 696 C C . VAL A 1 96 ? 12.852 -6.880 -17.440 1.00 94.25 96 VAL A C 1
ATOM 698 O O . VAL A 1 96 ? 12.862 -6.136 -18.419 1.00 94.25 96 VAL A O 1
ATOM 701 N N . GLY A 1 97 ? 13.569 -7.999 -17.386 1.00 92.88 97 GLY A N 1
ATOM 702 C CA . GLY A 1 97 ? 14.577 -8.331 -18.387 1.00 92.88 97 GLY A CA 1
ATOM 703 C C . GLY A 1 97 ? 15.855 -7.498 -18.245 1.00 92.88 97 GLY A C 1
ATOM 704 O O . GLY A 1 97 ? 15.957 -6.551 -17.459 1.00 92.88 97 GLY A O 1
ATOM 705 N N . ASP A 1 98 ? 16.857 -7.880 -19.021 1.00 92.81 98 ASP A N 1
ATOM 706 C CA . ASP A 1 98 ? 18.191 -7.284 -19.108 1.00 92.81 98 ASP A CA 1
ATOM 707 C C . ASP A 1 98 ? 18.182 -5.975 -19.920 1.00 92.81 98 ASP A C 1
ATOM 709 O O . ASP A 1 98 ? 18.883 -5.824 -20.916 1.00 92.81 98 ASP A O 1
ATOM 713 N N . VAL A 1 99 ? 17.353 -5.016 -19.500 1.00 95.69 99 VAL A N 1
ATOM 714 C CA . VAL A 1 99 ? 17.379 -3.641 -20.022 1.00 95.69 99 VAL A CA 1
ATOM 715 C C . VAL A 1 99 ? 18.643 -2.940 -19.525 1.00 95.69 99 VAL A C 1
ATOM 717 O O . VAL A 1 99 ? 18.876 -2.847 -18.315 1.00 95.69 99 VAL A O 1
ATOM 720 N N . GLU A 1 100 ? 19.440 -2.421 -20.453 1.00 96.38 100 GLU A N 1
ATOM 721 C CA . GLU A 1 100 ? 20.663 -1.675 -20.161 1.00 96.38 100 GLU A CA 1
ATOM 722 C C . GLU A 1 100 ? 20.298 -0.232 -19.803 1.00 96.38 100 GLU A C 1
ATOM 724 O O . GLU A 1 100 ? 19.714 0.486 -20.612 1.00 96.38 100 GLU A O 1
ATOM 729 N N . ILE A 1 101 ? 20.615 0.189 -18.577 1.00 96.75 101 ILE A N 1
ATOM 730 C CA . ILE A 1 101 ? 20.322 1.537 -18.082 1.00 96.75 101 ILE A CA 1
ATOM 731 C C . ILE A 1 101 ? 21.622 2.168 -17.605 1.00 96.75 101 ILE A C 1
ATOM 733 O O . ILE A 1 101 ? 22.247 1.659 -16.675 1.00 96.75 101 ILE A O 1
ATOM 737 N N . THR A 1 102 ? 22.008 3.281 -18.222 1.00 97.31 102 THR A N 1
ATOM 738 C CA . THR A 1 102 ? 23.266 3.966 -17.896 1.00 97.31 102 THR A CA 1
ATOM 739 C C . THR A 1 102 ? 23.131 4.824 -16.640 1.00 97.31 102 THR A C 1
ATOM 741 O O . THR A 1 102 ? 23.991 4.782 -15.760 1.00 97.31 102 THR A O 1
ATOM 744 N N . LYS A 1 103 ? 22.043 5.596 -16.533 1.00 96.56 103 LYS A N 1
ATOM 745 C CA . LYS A 1 103 ? 21.773 6.496 -15.408 1.00 96.56 103 LYS A CA 1
ATOM 746 C C . LYS A 1 103 ? 20.358 6.303 -14.881 1.00 96.56 103 LYS A C 1
ATOM 748 O O . LYS A 1 103 ? 19.405 6.227 -15.652 1.00 96.56 103 LYS A O 1
ATOM 753 N N . THR A 1 104 ? 20.221 6.282 -13.560 1.00 95.31 104 THR A N 1
ATOM 754 C CA . THR A 1 104 ? 18.928 6.198 -12.873 1.00 95.31 104 THR A CA 1
ATOM 755 C C . THR A 1 104 ? 18.698 7.418 -11.996 1.00 95.31 104 THR A C 1
ATOM 757 O O . THR A 1 104 ? 19.588 7.813 -11.242 1.00 95.31 104 THR A O 1
ATOM 760 N N . GLU A 1 105 ? 17.490 7.961 -12.042 1.00 94.50 105 GLU A N 1
ATOM 761 C CA . GLU A 1 105 ? 17.022 9.060 -11.204 1.00 94.50 105 GLU A CA 1
ATOM 762 C C . GLU A 1 105 ? 15.651 8.716 -10.597 1.00 94.50 105 GLU A C 1
ATOM 764 O O . GLU A 1 105 ? 14.894 7.912 -11.144 1.00 94.50 105 GLU A O 1
ATOM 769 N N . GLY A 1 106 ? 15.317 9.335 -9.462 1.00 91.88 106 GLY A N 1
ATOM 770 C CA . GLY A 1 106 ? 14.026 9.138 -8.800 1.00 91.88 106 GLY A CA 1
ATOM 771 C C . GLY A 1 106 ? 13.982 7.930 -7.858 1.00 91.88 106 GLY A C 1
ATOM 772 O O . GLY A 1 106 ? 14.872 7.751 -7.027 1.00 91.88 106 GLY A O 1
ATOM 773 N N . SER A 1 107 ? 12.893 7.163 -7.924 1.00 92.12 107 SER A N 1
ATOM 774 C CA . SER A 1 107 ? 12.639 6.024 -7.035 1.00 92.12 107 SER A CA 1
ATOM 775 C C . SER A 1 107 ? 13.470 4.795 -7.444 1.00 92.12 107 SER A C 1
ATOM 777 O O . SER A 1 107 ? 13.749 4.604 -8.633 1.00 92.12 107 SER A O 1
ATOM 779 N N . PRO A 1 108 ? 13.894 3.951 -6.481 1.00 92.94 108 PRO A N 1
ATOM 780 C CA . PRO A 1 108 ? 14.675 2.755 -6.778 1.00 92.94 108 PRO A CA 1
ATOM 781 C C . PRO A 1 108 ? 13.984 1.851 -7.800 1.00 92.94 108 PRO A C 1
ATOM 783 O O . PRO A 1 108 ? 12.784 1.602 -7.717 1.00 92.94 108 PRO A O 1
ATOM 786 N N . ILE A 1 109 ? 14.748 1.320 -8.755 1.00 94.19 109 ILE A N 1
ATOM 787 C CA . ILE A 1 109 ? 14.201 0.390 -9.743 1.00 94.19 109 ILE A CA 1
ATOM 788 C C . ILE A 1 109 ? 13.902 -0.950 -9.077 1.00 94.19 109 ILE A C 1
ATOM 790 O O . ILE A 1 109 ? 14.813 -1.661 -8.648 1.00 94.19 109 ILE A O 1
ATOM 794 N N . ASN A 1 110 ? 12.626 -1.321 -9.063 1.00 94.62 110 ASN A N 1
ATOM 795 C CA . ASN A 1 110 ? 12.209 -2.670 -8.729 1.00 94.62 110 ASN A CA 1
ATOM 796 C C . ASN A 1 110 ? 12.510 -3.620 -9.901 1.00 94.62 110 ASN A C 1
ATOM 798 O O . ASN A 1 110 ? 12.293 -3.278 -11.061 1.00 94.62 110 ASN A O 1
ATOM 802 N N . ARG A 1 111 ? 13.011 -4.820 -9.608 1.00 94.56 111 ARG A N 1
ATOM 803 C CA . ARG A 1 111 ? 13.306 -5.862 -10.613 1.00 94.56 111 ARG A CA 1
ATOM 804 C C . ARG A 1 111 ? 12.413 -7.095 -10.473 1.00 94.56 111 ARG A C 1
ATOM 806 O O . ARG A 1 111 ? 12.509 -8.014 -11.276 1.00 94.56 111 ARG A O 1
ATOM 813 N N . ASP A 1 112 ? 11.556 -7.101 -9.459 1.00 92.81 112 ASP A N 1
ATOM 814 C CA . ASP A 1 112 ? 10.665 -8.203 -9.127 1.00 92.81 112 ASP A CA 1
ATOM 815 C C . ASP A 1 112 ? 9.239 -7.865 -9.579 1.00 92.81 112 ASP A C 1
ATOM 817 O O . ASP A 1 112 ? 8.571 -7.028 -8.972 1.00 92.81 112 ASP A O 1
ATOM 821 N N . LEU A 1 113 ? 8.772 -8.495 -10.660 1.00 90.69 113 LEU A N 1
ATOM 822 C CA . LEU A 1 113 ? 7.442 -8.227 -11.214 1.00 90.69 113 LEU A CA 1
ATOM 823 C C . LEU A 1 113 ? 6.320 -8.511 -10.204 1.00 90.69 113 LEU A C 1
ATOM 825 O O . LEU A 1 113 ? 5.316 -7.803 -10.203 1.00 90.69 113 LEU A O 1
ATOM 829 N N . GLU A 1 114 ? 6.498 -9.483 -9.308 1.00 90.06 114 GLU A N 1
ATOM 830 C CA . GLU A 1 114 ? 5.491 -9.821 -8.294 1.00 90.06 114 GLU A CA 1
ATOM 831 C C . GLU A 1 114 ? 5.338 -8.707 -7.251 1.00 90.06 114 GLU A C 1
ATOM 833 O O . GLU A 1 114 ? 4.267 -8.531 -6.676 1.00 90.06 114 GLU A O 1
ATOM 838 N N . LYS A 1 115 ? 6.386 -7.899 -7.056 1.00 89.44 115 LYS A N 1
ATOM 839 C CA . LYS A 1 115 ? 6.395 -6.734 -6.157 1.00 89.44 115 LYS A CA 1
ATOM 840 C C . LYS A 1 115 ? 6.154 -5.412 -6.871 1.00 89.44 115 LYS A C 1
ATOM 842 O O . LYS A 1 115 ? 6.340 -4.349 -6.278 1.00 89.44 115 LYS A O 1
ATOM 847 N N . ALA A 1 116 ? 5.736 -5.451 -8.134 1.00 89.44 116 ALA A N 1
ATOM 848 C CA . ALA A 1 116 ? 5.387 -4.243 -8.869 1.00 89.44 116 ALA A CA 1
ATOM 849 C C . ALA A 1 116 ? 4.186 -3.516 -8.234 1.00 89.44 116 ALA A C 1
ATOM 851 O O . ALA A 1 116 ? 4.104 -2.294 -8.319 1.00 89.44 116 ALA A O 1
ATOM 852 N N . ASN A 1 117 ? 3.315 -4.249 -7.532 1.00 88.62 117 ASN A N 1
ATOM 853 C CA . ASN A 1 117 ? 2.218 -3.730 -6.720 1.00 88.62 117 ASN A CA 1
ATOM 854 C C . ASN A 1 117 ? 2.218 -4.423 -5.352 1.00 88.62 117 ASN A C 1
ATOM 856 O O . ASN A 1 117 ? 2.091 -5.641 -5.278 1.00 88.62 117 ASN A O 1
ATOM 860 N N . GLU A 1 118 ? 2.333 -3.664 -4.264 1.00 84.94 118 GLU A N 1
ATOM 861 C CA . GLU A 1 118 ? 2.469 -4.215 -2.912 1.00 84.94 118 GLU A CA 1
ATOM 862 C C . GLU A 1 118 ? 1.563 -3.477 -1.922 1.00 84.94 118 GLU A C 1
ATOM 864 O O . GLU A 1 118 ? 1.481 -2.251 -1.931 1.00 84.94 118 GLU A O 1
ATOM 869 N N . VAL A 1 119 ? 0.892 -4.219 -1.037 1.00 85.31 119 VAL A N 1
ATOM 870 C CA . VAL A 1 119 ? 0.221 -3.647 0.139 1.00 85.31 119 VAL A CA 1
ATOM 871 C C . VAL A 1 119 ? 1.232 -3.627 1.279 1.00 85.31 119 VAL A C 1
ATOM 873 O O . VAL A 1 119 ? 1.601 -4.672 1.807 1.00 85.31 119 VAL A O 1
ATOM 876 N N . THR A 1 120 ? 1.686 -2.438 1.660 1.00 86.12 120 THR A N 1
ATOM 877 C CA . THR A 1 120 ? 2.711 -2.235 2.693 1.00 86.12 120 THR A CA 1
ATOM 878 C C . THR A 1 120 ? 2.122 -2.114 4.097 1.00 86.12 120 THR A C 1
ATOM 880 O O . THR A 1 120 ? 2.824 -2.326 5.085 1.00 86.12 120 THR A O 1
ATOM 883 N N . LYS A 1 121 ? 0.825 -1.803 4.208 1.00 85.94 121 LYS A N 1
ATOM 884 C CA . LYS A 1 121 ? 0.090 -1.781 5.477 1.00 85.94 121 LYS A CA 1
ATOM 885 C C . LYS A 1 121 ? -1.347 -2.238 5.250 1.00 85.94 121 LYS A C 1
ATOM 887 O O . LYS A 1 121 ? -2.012 -1.745 4.348 1.00 85.94 121 LYS A O 1
ATOM 892 N N . ASP A 1 122 ? -1.837 -3.125 6.106 1.00 85.31 122 ASP A N 1
ATOM 893 C CA . ASP A 1 122 ? -3.266 -3.420 6.274 1.00 85.31 122 ASP A CA 1
ATOM 894 C C . ASP A 1 122 ? -3.500 -3.653 7.767 1.00 85.31 122 ASP A C 1
ATOM 896 O O . ASP A 1 122 ? -3.197 -4.711 8.316 1.00 85.31 122 ASP A O 1
ATOM 900 N N . THR A 1 123 ? -3.900 -2.597 8.469 1.00 83.94 123 THR A N 1
ATOM 901 C CA . THR A 1 123 ? -4.167 -2.634 9.907 1.00 83.94 123 THR A CA 1
ATOM 902 C C . THR A 1 123 ? -5.645 -2.408 10.141 1.00 83.94 123 THR A C 1
ATOM 904 O O . THR A 1 123 ? -6.220 -1.440 9.652 1.00 83.94 123 THR A O 1
ATOM 907 N N . HIS A 1 124 ? -6.239 -3.272 10.953 1.00 88.06 124 HIS A N 1
ATOM 908 C CA . HIS A 1 124 ? -7.626 -3.175 11.370 1.00 88.06 124 HIS A CA 1
ATOM 90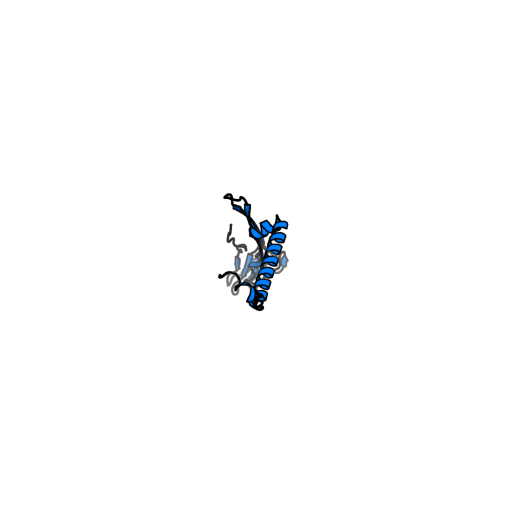9 C C . HIS A 1 124 ? -7.697 -3.057 12.892 1.00 88.06 124 HIS A C 1
ATOM 911 O O . HIS A 1 124 ? -7.003 -3.781 13.610 1.00 88.06 124 HIS A O 1
ATOM 917 N N . ARG A 1 125 ? -8.499 -2.114 13.385 1.00 82.75 125 ARG A N 1
ATOM 918 C CA . ARG A 1 125 ? -8.701 -1.866 14.813 1.00 82.75 125 ARG A CA 1
ATOM 919 C C . ARG A 1 125 ? -10.175 -1.625 15.069 1.00 82.75 125 ARG A C 1
ATOM 921 O O . ARG A 1 125 ? -10.733 -0.690 14.509 1.00 82.75 125 ARG A O 1
ATOM 928 N N . SER A 1 126 ? -10.757 -2.400 15.974 1.00 85.00 126 SER A N 1
ATOM 929 C CA . SER A 1 126 ? -12.138 -2.217 16.405 1.00 85.00 126 SER A CA 1
ATOM 930 C C . SER A 1 126 ? -12.234 -2.105 17.925 1.00 85.00 126 SER A C 1
ATOM 932 O O . SER A 1 126 ? -11.528 -2.784 18.670 1.00 85.00 126 SER A O 1
ATOM 934 N N . THR A 1 127 ? -13.116 -1.222 18.382 1.00 84.62 127 THR A N 1
ATOM 935 C CA . THR A 1 127 ? -13.493 -1.018 19.779 1.00 84.62 127 THR A CA 1
ATOM 936 C C . THR A 1 127 ? -15.004 -1.143 19.864 1.00 84.62 127 THR A C 1
ATOM 938 O O . THR A 1 127 ? -15.722 -0.310 19.323 1.00 84.62 127 THR A O 1
ATOM 941 N N . ASN A 1 128 ? -15.490 -2.166 20.562 1.00 85.00 128 ASN A N 1
ATOM 942 C CA . ASN A 1 128 ? -16.915 -2.403 20.772 1.00 85.00 128 ASN A CA 1
ATOM 943 C C . ASN A 1 128 ? -17.220 -2.410 22.269 1.00 85.00 128 ASN A C 1
ATOM 945 O O . ASN A 1 128 ? -16.696 -3.241 23.008 1.00 85.00 128 ASN A O 1
ATOM 949 N N . ILE A 1 129 ? -18.073 -1.490 22.708 1.00 84.56 129 ILE A N 1
ATOM 950 C CA . ILE A 1 129 ? -18.535 -1.355 24.088 1.00 84.56 129 ILE A CA 1
ATOM 951 C C . ILE A 1 129 ? -20.059 -1.428 24.070 1.00 84.56 129 ILE A C 1
ATOM 953 O O . ILE A 1 129 ? -20.710 -0.669 23.360 1.00 84.56 129 ILE A O 1
ATOM 957 N N . ASN A 1 130 ? -20.637 -2.314 24.874 1.00 88.25 130 ASN A N 1
ATOM 958 C CA . ASN A 1 130 ? -22.071 -2.350 25.130 1.00 88.25 130 ASN A CA 1
ATOM 959 C C . ASN A 1 130 ? -22.294 -2.483 26.635 1.00 88.25 130 ASN A C 1
ATOM 961 O O . ASN A 1 130 ? -21.709 -3.358 27.271 1.00 88.25 130 ASN A O 1
ATOM 965 N N . VAL A 1 131 ? -23.117 -1.604 27.195 1.00 86.12 131 VAL A N 1
ATOM 966 C CA . VAL A 1 131 ? -23.438 -1.567 28.622 1.00 86.12 131 VAL A CA 1
ATOM 967 C C . VAL A 1 131 ? -24.922 -1.854 28.790 1.00 86.12 131 VAL A C 1
ATOM 969 O O . VAL A 1 131 ? -25.764 -1.158 28.223 1.00 86.12 131 VAL A O 1
ATOM 972 N N . GLU A 1 132 ? -25.238 -2.882 29.572 1.00 82.94 132 GLU A N 1
ATOM 973 C CA . GLU A 1 132 ? -26.605 -3.330 29.843 1.00 82.94 132 GLU A CA 1
ATOM 974 C C . GLU A 1 132 ? -27.270 -2.536 30.980 1.00 82.94 132 GLU A C 1
ATOM 976 O O . GLU A 1 132 ? -26.605 -1.898 31.801 1.00 82.94 132 GLU A O 1
ATOM 981 N N . SER A 1 133 ? -28.603 -2.600 31.056 1.00 81.81 133 SER A N 1
ATOM 982 C CA . SER A 1 133 ? -29.416 -1.797 31.980 1.00 81.81 133 SER A CA 1
ATOM 983 C C . SER A 1 133 ? -29.031 -1.949 33.451 1.00 81.81 133 SER A C 1
ATOM 985 O O . SER A 1 133 ? -28.991 -0.951 34.161 1.00 81.81 133 SER A O 1
ATOM 987 N N . GLN A 1 134 ? -28.724 -3.165 33.920 1.00 76.44 134 GLN A N 1
ATOM 988 C CA . GLN A 1 134 ? -28.337 -3.404 35.318 1.00 76.44 134 GLN A CA 1
ATOM 989 C C . GLN A 1 134 ? -27.023 -2.696 35.662 1.00 76.44 134 GLN A C 1
ATOM 991 O O . GLN A 1 134 ? -26.895 -2.077 36.717 1.00 76.44 134 GLN A O 1
ATOM 996 N N . THR A 1 135 ? -26.053 -2.726 34.746 1.00 78.31 135 THR A N 1
ATOM 997 C CA . THR A 1 135 ? -24.775 -2.027 34.909 1.00 78.31 135 THR A CA 1
ATOM 998 C C . THR A 1 135 ? -24.969 -0.513 34.898 1.00 78.31 135 THR A C 1
ATOM 1000 O O . THR A 1 135 ? -24.369 0.182 35.716 1.00 78.31 135 THR A O 1
ATOM 1003 N N . ILE A 1 136 ? -25.843 0.002 34.027 1.00 79.44 136 ILE A N 1
ATOM 1004 C CA . ILE A 1 136 ? -26.217 1.425 34.005 1.00 79.44 136 ILE A CA 1
ATOM 1005 C C . ILE A 1 136 ? -26.895 1.816 35.324 1.00 79.44 136 ILE A C 1
ATOM 1007 O O . ILE A 1 136 ? -26.580 2.859 35.896 1.00 79.44 136 ILE A O 1
ATOM 1011 N N . GLU A 1 137 ? -27.792 0.979 35.840 1.00 79.25 137 GLU A N 1
ATOM 1012 C CA . GLU A 1 137 ? -28.523 1.227 37.082 1.00 79.25 137 GLU A CA 1
ATOM 1013 C C . GLU A 1 137 ? -27.596 1.241 38.301 1.00 79.25 137 GLU A C 1
ATOM 1015 O O . GLU A 1 137 ? -27.684 2.150 39.121 1.00 79.25 137 GLU A O 1
ATOM 1020 N N . TYR A 1 138 ? -26.650 0.307 38.401 1.00 76.38 138 TYR A N 1
ATOM 1021 C CA . TYR A 1 138 ? -25.663 0.316 39.481 1.00 76.38 138 TYR A CA 1
ATOM 1022 C C . TYR A 1 138 ? -24.641 1.450 39.355 1.00 76.38 138 TYR A C 1
ATOM 1024 O O . TYR A 1 138 ? -24.233 2.010 40.373 1.00 76.38 138 TYR A O 1
ATOM 1032 N N . ALA A 1 139 ? -24.258 1.834 38.134 1.00 76.94 139 ALA A N 1
ATOM 1033 C CA . ALA A 1 139 ? -23.357 2.964 37.906 1.00 76.94 139 ALA A CA 1
ATOM 1034 C C . ALA A 1 139 ? -24.014 4.310 38.253 1.00 76.94 139 ALA A C 1
ATOM 1036 O O . ALA A 1 139 ? -23.371 5.192 38.819 1.00 76.94 139 ALA A O 1
ATOM 1037 N N . THR A 1 140 ? -25.301 4.466 37.937 1.00 76.88 140 THR A N 1
ATOM 1038 C CA . THR A 1 140 ? -26.066 5.693 38.215 1.00 76.88 140 THR A CA 1
ATOM 1039 C C . THR A 1 140 ? -26.682 5.710 39.615 1.00 76.88 140 THR A C 1
ATOM 1041 O O . THR A 1 140 ? -27.019 6.779 40.121 1.00 76.88 140 THR A O 1
ATOM 1044 N N . ASN A 1 141 ? -26.793 4.552 40.275 1.00 78.62 141 ASN A N 1
ATOM 1045 C CA . ASN A 1 141 ? -27.311 4.414 41.632 1.00 78.62 141 ASN A CA 1
ATOM 1046 C C . ASN A 1 141 ? -26.546 3.346 42.452 1.00 78.62 141 ASN A C 1
ATOM 1048 O O . ASN A 1 141 ? -27.068 2.259 42.725 1.00 78.62 141 ASN A O 1
ATOM 1052 N N . PRO A 1 142 ? -25.328 3.658 42.930 1.00 72.81 142 PRO A N 1
ATOM 1053 C CA . PRO A 1 142 ? -24.511 2.717 43.701 1.00 72.81 142 PRO A CA 1
ATOM 1054 C C . PRO A 1 142 ? -25.129 2.323 45.057 1.00 72.81 142 PRO A C 1
ATOM 1056 O O . PRO A 1 142 ? -24.757 1.302 45.638 1.00 72.81 142 PRO A O 1
ATOM 1059 N N . GLY A 1 143 ? -26.097 3.097 45.567 1.00 80.50 143 GLY A N 1
ATOM 1060 C CA . GLY A 1 143 ? -26.845 2.762 46.781 1.00 80.50 143 GLY A CA 1
ATOM 1061 C C . GLY A 1 143 ? -27.679 1.486 46.632 1.00 80.50 143 GLY A C 1
ATOM 1062 O O . GLY A 1 143 ? -27.688 0.663 47.547 1.00 80.50 143 GLY A O 1
ATOM 1063 N N . LYS A 1 144 ? -28.293 1.274 45.459 1.00 76.94 144 LYS A N 1
ATOM 1064 C CA . LYS A 1 144 ? -29.048 0.047 45.155 1.00 76.94 144 LYS A CA 1
ATOM 1065 C C . LYS A 1 144 ? -28.168 -1.198 45.144 1.00 76.94 144 LYS A C 1
ATOM 1067 O O . LYS A 1 144 ? -28.542 -2.205 45.729 1.00 76.94 144 LYS A O 1
ATOM 1072 N N . LEU A 1 145 ? -26.965 -1.112 44.572 1.00 77.31 145 LEU A N 1
ATOM 1073 C CA . LEU A 1 145 ? -26.006 -2.221 44.601 1.00 77.31 145 LEU A CA 1
ATOM 1074 C C . LEU A 1 145 ? -25.672 -2.634 46.043 1.00 77.31 145 LEU A C 1
ATOM 1076 O O . LEU A 1 145 ? -25.631 -3.818 46.374 1.00 77.31 145 LEU A O 1
ATOM 1080 N N . LYS A 1 146 ? -25.454 -1.651 46.925 1.00 79.50 146 LYS A N 1
ATOM 1081 C CA . LYS A 1 146 ? -25.170 -1.901 48.344 1.00 79.50 146 LYS A CA 1
ATOM 1082 C C . LYS A 1 146 ? -26.355 -2.559 49.061 1.00 79.50 146 LYS A C 1
ATOM 1084 O O . LYS A 1 146 ? -26.137 -3.416 49.917 1.00 79.50 146 LYS A O 1
ATOM 1089 N N . GLU A 1 147 ? -27.581 -2.170 48.720 1.00 83.94 147 GLU A N 1
ATOM 1090 C CA . GLU A 1 147 ? -28.807 -2.774 49.248 1.00 83.94 147 GLU A CA 1
ATOM 1091 C C . GLU A 1 147 ? -28.962 -4.232 48.796 1.00 83.94 147 GLU A C 1
ATOM 1093 O O . GLU A 1 147 ? -29.161 -5.110 49.636 1.00 83.94 147 GLU A O 1
ATOM 1098 N N . ASP A 1 148 ? -28.804 -4.502 47.500 1.00 81.31 148 ASP A N 1
ATOM 1099 C CA . ASP A 1 148 ? -28.950 -5.842 46.925 1.00 81.31 148 ASP A CA 1
ATOM 1100 C C . ASP A 1 148 ? -27.895 -6.812 47.478 1.00 81.31 148 ASP A C 1
ATOM 1102 O O . ASP A 1 148 ? -28.223 -7.929 47.880 1.00 81.31 148 ASP A O 1
ATOM 1106 N N . ILE A 1 149 ? -26.640 -6.364 47.624 1.00 82.38 149 ILE A N 1
ATOM 1107 C CA . ILE A 1 149 ? -25.586 -7.138 48.304 1.00 82.38 149 ILE A CA 1
ATOM 1108 C C . ILE A 1 149 ? -25.961 -7.402 49.771 1.00 82.38 149 ILE A C 1
ATOM 1110 O O . ILE A 1 149 ? -25.692 -8.482 50.302 1.00 82.38 149 ILE A O 1
ATOM 1114 N N . GLY A 1 150 ? -26.576 -6.427 50.444 1.00 85.62 150 GLY A N 1
ATOM 1115 C CA . GLY A 1 150 ? -27.068 -6.579 51.812 1.00 85.62 150 GLY A CA 1
ATOM 1116 C C . GLY A 1 150 ? -28.163 -7.643 51.932 1.00 85.62 150 GLY A C 1
ATOM 1117 O O . GLY A 1 150 ? -28.102 -8.476 52.837 1.00 85.62 150 GLY A O 1
ATOM 1118 N N . LYS A 1 151 ? -29.123 -7.657 50.999 1.00 87.31 151 LYS A N 1
ATOM 1119 C CA . LYS A 1 151 ? -30.185 -8.675 50.928 1.00 87.31 151 LYS A CA 1
ATOM 1120 C C . LYS A 1 151 ? -29.619 -10.062 50.651 1.00 87.31 151 LYS A C 1
ATOM 1122 O O . LYS A 1 151 ? -29.906 -10.976 51.414 1.00 87.31 151 LYS A O 1
ATOM 1127 N N . ALA A 1 152 ? -28.734 -10.197 49.665 1.00 84.81 152 ALA A N 1
ATOM 1128 C CA . ALA A 1 152 ? -28.089 -11.470 49.349 1.00 84.81 152 ALA A CA 1
ATOM 1129 C C . ALA A 1 152 ? -27.315 -12.041 50.553 1.00 84.81 152 ALA A C 1
ATOM 1131 O O . ALA A 1 152 ? -27.419 -13.226 50.865 1.00 84.81 152 ALA A O 1
ATOM 1132 N N . LYS A 1 153 ? -26.584 -11.195 51.296 1.00 85.06 153 LYS A N 1
ATOM 1133 C CA . LYS A 1 153 ? -25.916 -11.613 52.542 1.00 85.06 153 LYS A CA 1
ATOM 1134 C C . LYS A 1 153 ? -26.900 -12.128 53.589 1.00 85.06 153 LYS A C 1
ATOM 1136 O O . LYS A 1 153 ? -26.591 -13.093 54.287 1.00 85.06 153 LYS A O 1
ATOM 1141 N N . LYS A 1 154 ? -28.058 -11.481 53.713 1.00 86.50 154 LYS A N 1
ATOM 1142 C CA . LYS A 1 154 ? -29.101 -11.889 54.653 1.00 86.50 154 LYS A CA 1
ATOM 1143 C C . LYS A 1 154 ? -29.716 -13.229 54.253 1.00 86.50 154 LYS A C 1
ATOM 1145 O O . LYS A 1 154 ? -29.763 -14.126 55.082 1.00 86.50 154 LYS A O 1
ATOM 1150 N N . GLU A 1 155 ? -30.076 -13.403 52.987 1.00 84.31 155 GLU A N 1
ATOM 1151 C CA . GLU A 1 155 ? -30.638 -14.662 52.482 1.00 84.31 155 GLU A CA 1
ATOM 1152 C C . GLU A 1 155 ? -29.670 -15.840 52.664 1.00 84.31 155 GLU A C 1
ATOM 1154 O O . GLU A 1 155 ? -30.074 -16.907 53.119 1.00 84.31 155 GLU A O 1
ATOM 1159 N N . ILE A 1 156 ? -28.371 -15.641 52.411 1.00 80.94 156 ILE A N 1
ATOM 1160 C CA . ILE A 1 156 ? -27.342 -16.661 52.679 1.00 80.94 156 ILE A CA 1
ATOM 1161 C C . ILE A 1 156 ? -27.291 -17.019 54.173 1.00 80.94 156 ILE A C 1
ATOM 1163 O O . ILE A 1 156 ? -27.155 -18.193 54.527 1.00 80.94 156 ILE A O 1
ATOM 1167 N N . SER A 1 157 ? -27.406 -16.027 55.060 1.00 84.50 157 SER A N 1
ATOM 1168 C CA . SER A 1 157 ? -27.448 -16.251 56.510 1.00 84.50 157 SER A CA 1
ATOM 1169 C C . SER A 1 157 ? -28.696 -17.029 56.931 1.00 84.50 157 SER A C 1
ATOM 1171 O O . SER A 1 157 ? -28.598 -17.946 57.749 1.00 84.50 157 SER A O 1
ATOM 1173 N N . ASP A 1 158 ? -29.851 -16.702 56.359 1.00 84.00 158 ASP A N 1
ATOM 1174 C CA . ASP A 1 158 ? -31.124 -17.356 56.661 1.00 84.00 158 ASP A CA 1
ATOM 1175 C C . ASP A 1 158 ? -31.109 -18.819 56.184 1.00 84.00 158 ASP A C 1
ATOM 1177 O O . ASP A 1 158 ? -31.445 -19.719 56.952 1.00 84.00 158 ASP A O 1
ATOM 1181 N N . VAL A 1 159 ? -30.592 -19.091 54.979 1.00 81.31 159 VAL A N 1
ATOM 1182 C CA . VAL A 1 159 ? -30.366 -20.459 54.472 1.00 81.31 159 VAL A CA 1
ATOM 1183 C C . VAL A 1 159 ? -29.377 -21.225 55.354 1.00 81.31 159 VAL A C 1
ATOM 1185 O O . VAL A 1 159 ? -29.622 -22.377 55.706 1.00 81.31 159 VAL A O 1
ATOM 1188 N N . THR A 1 160 ? -28.278 -20.590 55.769 1.00 79.62 160 THR A N 1
ATOM 1189 C CA . THR A 1 160 ? -27.295 -21.210 56.675 1.00 79.62 160 THR A CA 1
ATOM 1190 C C . THR A 1 160 ? -27.923 -21.558 58.025 1.00 79.62 160 THR A C 1
ATOM 1192 O O . THR A 1 160 ? -27.620 -22.602 58.602 1.00 79.62 160 THR A O 1
ATOM 1195 N N . THR A 1 161 ? -28.803 -20.696 58.532 1.00 80.31 161 THR A N 1
ATOM 1196 C CA . THR A 1 161 ? -29.528 -20.915 59.787 1.00 80.31 161 THR A CA 1
ATOM 1197 C C . THR A 1 161 ? -30.522 -22.059 59.640 1.00 80.31 161 THR A C 1
ATOM 1199 O O . THR A 1 161 ? -30.492 -22.970 60.455 1.00 80.31 161 THR A O 1
ATOM 1202 N N . ALA A 1 162 ? -31.314 -22.086 58.567 1.00 80.69 162 ALA A N 1
ATOM 1203 C CA . ALA A 1 162 ? -32.246 -23.175 58.284 1.00 80.69 162 ALA A CA 1
ATOM 1204 C C . ALA A 1 162 ? -31.536 -24.533 58.132 1.00 80.69 162 ALA A C 1
ATOM 1206 O O . ALA A 1 162 ? -32.010 -25.533 58.661 1.00 80.69 162 ALA A O 1
ATOM 1207 N N . ILE A 1 163 ? -30.364 -24.576 57.484 1.00 77.31 163 ILE A N 1
ATOM 1208 C CA . ILE A 1 163 ? -29.532 -25.789 57.408 1.00 77.31 163 ILE A CA 1
ATOM 1209 C C . ILE A 1 163 ? -29.034 -26.194 58.801 1.00 77.31 163 ILE A C 1
ATOM 1211 O O . ILE A 1 163 ? -29.116 -27.363 59.167 1.00 77.31 163 ILE A O 1
ATOM 1215 N N . LYS A 1 164 ? -28.542 -25.243 59.606 1.00 73.19 164 LYS A N 1
ATOM 1216 C CA . LYS A 1 164 ? -28.104 -25.524 60.982 1.00 73.19 164 LYS A CA 1
ATOM 1217 C C . LYS A 1 164 ? -29.245 -26.037 61.857 1.00 73.19 164 LYS A C 1
ATOM 1219 O O . LYS A 1 164 ? -29.030 -26.981 62.604 1.00 73.19 164 LYS A O 1
ATOM 1224 N N . GLU A 1 165 ? -30.431 -25.445 61.765 1.00 73.06 165 GLU A N 1
ATOM 1225 C CA . GLU A 1 165 ? -31.622 -25.872 62.510 1.00 73.06 165 GLU A CA 1
ATOM 1226 C C . GLU A 1 165 ? -32.174 -27.214 62.004 1.00 73.06 165 GLU A C 1
ATOM 1228 O O . GLU A 1 165 ? -32.654 -28.006 62.804 1.00 73.06 165 GLU A O 1
ATOM 1233 N N . SER A 1 166 ? -32.047 -27.512 60.708 1.00 64.94 166 SER A N 1
ATOM 1234 C CA . SER A 1 166 ? -32.399 -28.813 60.122 1.00 64.94 166 SER A CA 1
ATOM 1235 C C . SER A 1 166 ? -31.444 -29.939 60.526 1.00 64.94 166 SER A C 1
ATOM 1237 O O . SER A 1 166 ? -31.856 -31.096 60.531 1.00 64.94 166 SER A O 1
ATOM 1239 N N . ILE A 1 167 ? -30.172 -29.633 60.797 1.00 62.97 167 ILE A N 1
ATOM 1240 C CA . ILE A 1 167 ? -29.182 -30.610 61.277 1.00 62.97 167 ILE A CA 1
ATOM 1241 C C . ILE A 1 167 ? -29.273 -30.756 62.805 1.00 62.97 167 ILE A C 1
ATOM 1243 O O . ILE A 1 167 ? -29.124 -31.858 63.325 1.00 62.97 167 ILE A O 1
ATOM 1247 N N . ASN A 1 168 ? -29.551 -29.660 63.519 1.00 64.38 168 ASN A N 1
ATOM 1248 C CA . ASN A 1 168 ? -29.753 -29.632 64.969 1.00 64.38 168 ASN A CA 1
ATOM 1249 C C . ASN A 1 168 ? -31.243 -29.735 65.325 1.00 64.38 168 ASN A C 1
ATOM 1251 O O . ASN A 1 168 ? -31.778 -28.815 65.950 1.00 64.38 168 ASN A O 1
ATOM 1255 N N . ASP A 1 169 ? -31.893 -30.830 64.917 1.00 53.44 169 ASP A N 1
ATOM 1256 C CA . ASP A 1 169 ? -33.289 -31.150 65.244 1.00 53.44 169 ASP A CA 1
ATOM 1257 C C . ASP A 1 169 ? -33.624 -30.716 66.686 1.00 53.44 169 ASP A C 1
ATOM 1259 O O . ASP A 1 169 ? -32.981 -31.159 67.645 1.00 53.44 169 ASP A O 1
ATOM 1263 N N . ARG A 1 170 ? -34.575 -29.777 66.841 1.00 54.47 170 ARG A N 1
ATOM 1264 C CA . ARG A 1 170 ? -35.027 -29.247 68.141 1.00 54.47 170 ARG A CA 1
ATOM 1265 C C . ARG A 1 170 ? -35.864 -30.313 68.856 1.00 54.47 170 ARG A C 1
ATOM 1267 O O . ARG A 1 170 ? -37.056 -30.139 69.088 1.00 54.47 170 ARG A O 1
ATOM 1274 N N . GLY A 1 171 ? -35.224 -31.406 69.246 1.00 49.84 171 GLY A N 1
ATOM 1275 C CA . GLY A 1 171 ? -35.724 -32.349 70.236 1.00 49.84 171 GLY A CA 1
ATOM 1276 C C . GLY A 1 171 ? -35.534 -31.807 71.652 1.00 49.84 171 GLY A C 1
ATOM 1277 O O . GLY A 1 171 ? -34.819 -32.412 72.441 1.00 49.84 171 GLY A O 1
ATOM 1278 N N . ASP A 1 172 ? -36.153 -30.670 71.972 1.00 53.88 172 ASP A N 1
ATOM 1279 C CA . ASP A 1 172 ? -36.347 -30.234 73.361 1.00 53.88 172 ASP A CA 1
ATOM 1280 C C . ASP A 1 172 ? -37.829 -29.899 73.565 1.00 53.88 172 ASP A C 1
ATOM 1282 O O . ASP A 1 172 ? -38.259 -28.748 73.669 1.00 53.88 172 ASP A O 1
ATOM 1286 N N . ASP A 1 173 ? -38.645 -30.953 73.504 1.00 53.88 173 ASP A N 1
ATOM 1287 C CA . ASP A 1 173 ? -40.071 -30.906 73.804 1.00 53.88 173 ASP A CA 1
ATOM 1288 C C . ASP A 1 173 ? -40.244 -30.845 75.332 1.00 53.88 173 ASP A C 1
ATOM 1290 O O . ASP A 1 173 ? -40.522 -31.842 75.997 1.00 53.88 173 ASP A O 1
ATOM 1294 N N . ASN A 1 174 ? -40.042 -29.661 75.916 1.00 52.78 174 ASN A N 1
ATOM 1295 C CA . ASN A 1 174 ? -40.179 -29.411 77.355 1.00 52.78 174 ASN A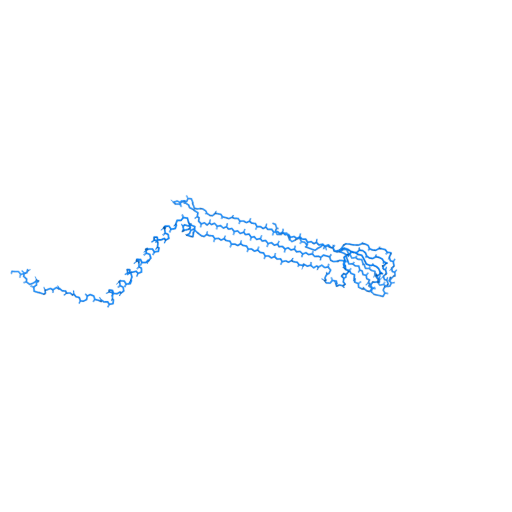 CA 1
ATOM 1296 C C . ASN A 1 174 ? -41.656 -29.246 77.784 1.00 52.78 174 ASN A C 1
ATOM 1298 O O . ASN A 1 174 ? -42.044 -28.298 78.475 1.00 52.78 174 ASN A O 1
ATOM 1302 N N . ARG A 1 175 ? -42.524 -30.164 77.342 1.00 55.09 175 ARG A N 1
ATOM 1303 C CA . ARG A 1 175 ? -43.909 -30.262 77.818 1.00 55.09 175 ARG A CA 1
ATOM 1304 C C . ARG A 1 175 ? -43.932 -31.102 79.091 1.00 55.09 175 ARG A C 1
ATOM 1306 O O . ARG A 1 175 ? -43.839 -32.325 79.048 1.00 55.09 175 ARG A O 1
ATOM 1313 N N . ASN A 1 176 ? -44.110 -30.440 80.235 1.00 48.25 176 ASN A N 1
ATOM 1314 C CA . ASN A 1 176 ? -44.377 -31.090 81.519 1.00 48.25 176 ASN A CA 1
ATOM 1315 C C . ASN A 1 176 ? -45.629 -31.983 81.418 1.00 48.25 176 ASN A C 1
ATOM 1317 O O . ASN A 1 176 ? -46.760 -31.502 81.503 1.00 48.25 176 ASN A O 1
ATOM 1321 N N . PHE A 1 177 ? -45.409 -33.292 81.279 1.00 52.28 177 PHE A N 1
ATOM 1322 C CA . PHE A 1 177 ? -46.416 -34.361 81.199 1.00 52.28 177 PHE A CA 1
ATOM 1323 C C . PHE A 1 177 ? -47.508 -34.273 82.288 1.00 52.28 177 PHE A C 1
ATOM 1325 O O . PHE A 1 177 ? -48.653 -34.656 82.071 1.00 52.28 177 PHE A O 1
ATOM 1332 N N . PHE A 1 178 ? -47.194 -33.685 83.445 1.00 54.22 178 PHE A N 1
ATOM 1333 C CA . PHE A 1 178 ? -48.111 -33.554 84.582 1.00 54.22 178 PHE A CA 1
ATOM 1334 C C . PHE A 1 178 ? -49.080 -32.357 84.519 1.00 54.22 178 PHE A C 1
ATOM 1336 O O . PHE A 1 178 ? -49.964 -32.257 85.368 1.00 54.22 178 PHE A O 1
ATOM 1343 N N . GLY A 1 179 ? -48.965 -31.463 83.529 1.00 53.50 179 GLY A N 1
ATOM 1344 C CA . GLY A 1 179 ? -49.883 -30.327 83.359 1.00 53.50 179 GLY A CA 1
ATOM 1345 C C . GLY A 1 179 ? -51.193 -30.664 82.634 1.00 53.50 179 GLY A C 1
ATOM 1346 O O . GLY A 1 179 ? -52.172 -29.944 82.789 1.00 53.50 179 GLY A O 1
ATOM 1347 N N . GLN A 1 180 ? -51.236 -31.763 81.872 1.00 53.97 180 GLN A N 1
ATOM 1348 C CA . GLN A 1 180 ? -52.380 -32.105 81.009 1.00 53.97 180 GLN A CA 1
ATOM 1349 C C . GLN A 1 180 ? -53.412 -33.044 81.661 1.00 53.97 180 GLN A C 1
ATOM 1351 O O . GLN A 1 180 ? -54.438 -33.333 81.057 1.00 53.97 180 GLN A O 1
ATOM 1356 N N . LEU A 1 181 ? -53.188 -33.502 82.899 1.00 53.22 181 LEU A N 1
ATOM 1357 C CA . LEU A 1 181 ? -54.104 -34.418 83.603 1.00 53.22 181 LEU A CA 1
ATOM 1358 C C . LEU A 1 181 ? -55.002 -33.736 84.646 1.00 53.22 181 LEU A C 1
ATOM 1360 O O . LEU A 1 181 ? -55.718 -34.421 85.371 1.00 53.22 181 LEU A O 1
ATOM 1364 N N . ARG A 1 182 ? -54.985 -32.400 84.738 1.00 55.44 182 ARG A N 1
ATOM 1365 C CA . ARG A 1 182 ? -55.834 -31.647 85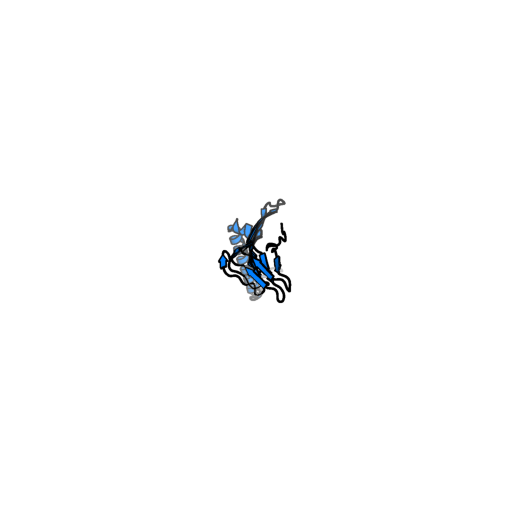.681 1.00 55.44 182 ARG A CA 1
ATOM 1366 C C . ARG A 1 182 ? -57.036 -30.946 85.057 1.00 55.44 182 ARG A C 1
ATOM 1368 O O . ARG A 1 182 ? -57.764 -30.271 85.771 1.00 55.44 182 ARG A O 1
ATOM 1375 N N . GLU A 1 183 ? -57.278 -31.154 83.769 1.00 55.22 183 GLU A N 1
ATOM 1376 C CA . GLU A 1 183 ? -58.452 -30.616 83.082 1.00 55.22 183 GLU A CA 1
ATOM 1377 C C . GLU A 1 183 ? -59.258 -31.725 82.398 1.00 55.22 183 GLU A C 1
ATOM 1379 O O . GLU A 1 183 ? -59.698 -31.591 81.268 1.00 55.22 183 GLU A O 1
ATOM 1384 N N . VAL A 1 184 ? -59.467 -32.847 83.092 1.00 50.12 184 VAL A N 1
ATOM 1385 C CA . VAL A 1 184 ? -60.650 -33.684 82.865 1.00 50.12 184 VAL A CA 1
ATOM 1386 C C . VAL A 1 184 ? -61.124 -34.226 84.216 1.00 50.12 184 VAL A C 1
ATOM 1388 O O . VAL A 1 184 ? -60.597 -35.220 84.711 1.00 50.12 184 VAL A O 1
ATOM 1391 N N . ARG A 1 185 ? -62.186 -33.578 84.715 1.00 39.75 185 ARG A N 1
ATOM 1392 C CA . ARG A 1 185 ? -63.129 -33.977 85.776 1.00 39.75 185 ARG A CA 1
ATOM 1393 C C . ARG A 1 185 ? -62.883 -33.486 87.203 1.00 39.75 185 ARG A C 1
ATOM 1395 O O . ARG A 1 185 ? -61.870 -33.863 87.825 1.00 39.75 185 ARG A O 1
#

Radius of gyration: 41.08 Å; chains: 1; bounding box: 86×44×118 Å

Secondary structure (DSSP, 8-state):
------SSPPPPEEEEPTT-EEEEEEEEEES-EEEE-TT-EEEEEEEEEE-EEEEEEEEEEEEEEEEE-SSS-EEEEEEEEEEEEEEEEEE--EEESS-EEEEEEESPPB--GGGSEEEEEEEEEEEEEEEEHHHHHHHH-HHHHHHHHHHHHHHHHHHHHHHHHHHS--------GGGTTSS--

pLDDT: mean 81.17, std 14.42, range [36.03, 98.06]

Foldseek 3Di:
DPDPDPQWDDAAEAEAEAPEEDEEAEDEEELHEYEYDHPYAAEYAEYEYEKDKGKDKDKDKDKDWAWDPPPDTDTFKIKIKIKIWIWMKIQAQEYEDDHHYNYYHYDDHHDDPVVNIDTPDIDIDMDIDMDGRVRVCCVVPVVVVVVVVVVVVVVVVVVVVVVVCVVVPPPPPVPPPVPPPPPDD

Organism: NCBI:txid157687